Protein AF-A0A016UI91-F1 (afdb_monomer_lite)

pLDDT: mean 82.42, std 23.63, range [28.8, 98.75]

Secondary structure (DSSP, 8-state):
---------------PPPP-----THHHHHHHHHTTS--------TTS--------S-------SEEEEHHHHHHHTTPPTTTTTTTT--SEEEE--TT--HHHHHHHHHHHHHHHTT--GGGEEEEEEE-S--S-SSS-HHHHHGGGGTT----B--EE-BTBTHHHHHHHHHHHHHHHHHHHH--EEEEEE--EE---SSTTGGG-EE--

Organism: NCBI:txid53326

Structure (mmCIF, N/CA/C/O backbone):
data_AF-A0A016UI91-F1
#
_entry.id   AF-A0A016UI91-F1
#
loop_
_atom_site.group_PDB
_atom_site.id
_atom_site.type_symbol
_atom_site.label_atom_id
_atom_site.label_alt_id
_atom_site.label_comp_id
_atom_site.label_asym_id
_atom_site.label_entity_id
_atom_site.label_seq_id
_atom_site.pdbx_PDB_ins_code
_atom_site.Cartn_x
_atom_site.Cartn_y
_atom_site.Cartn_z
_atom_site.occupancy
_atom_site.B_iso_or_equiv
_atom_site.auth_seq_id
_atom_site.auth_comp_id
_atom_site.auth_asym_id
_atom_site.auth_atom_id
_atom_site.pdbx_PDB_model_num
ATOM 1 N N . MET A 1 1 ? 45.630 42.484 56.020 1.00 32.94 1 MET A N 1
ATOM 2 C CA . MET A 1 1 ? 45.509 41.014 56.098 1.00 32.94 1 MET A CA 1
ATOM 3 C C . MET A 1 1 ? 44.163 40.625 55.506 1.00 32.94 1 MET A C 1
ATOM 5 O O . MET A 1 1 ? 43.162 41.130 55.984 1.00 32.94 1 MET A O 1
ATOM 9 N N . ASN A 1 2 ? 44.207 39.828 54.432 1.00 33.41 2 ASN A N 1
ATOM 10 C CA . ASN A 1 2 ? 43.160 39.026 53.777 1.00 33.41 2 ASN A CA 1
ATOM 11 C C . ASN A 1 2 ? 41.728 39.589 53.655 1.00 33.41 2 ASN A C 1
ATOM 13 O O . ASN A 1 2 ? 40.992 39.621 54.631 1.00 33.41 2 ASN A O 1
ATOM 17 N N . ASN A 1 3 ? 41.251 39.815 52.424 1.00 30.09 3 ASN A N 1
ATOM 18 C CA . ASN A 1 3 ? 40.504 38.768 51.713 1.00 30.09 3 ASN A CA 1
ATOM 19 C C . ASN A 1 3 ? 40.151 39.143 50.263 1.00 30.09 3 ASN A C 1
ATOM 21 O O . ASN A 1 3 ? 40.076 40.307 49.886 1.00 30.09 3 ASN A O 1
ATOM 25 N N . ALA A 1 4 ? 39.977 38.082 49.482 1.00 36.78 4 ALA A N 1
ATOM 26 C CA . ALA A 1 4 ? 39.732 37.985 48.051 1.00 36.78 4 ALA A CA 1
ATOM 27 C C . ALA A 1 4 ? 38.623 38.879 47.474 1.00 36.78 4 ALA A C 1
ATOM 29 O O . ALA A 1 4 ? 37.542 38.979 48.050 1.00 36.78 4 ALA A O 1
ATOM 30 N N . THR A 1 5 ? 38.809 39.349 46.234 1.00 37.53 5 THR A N 1
ATOM 31 C CA . THR A 1 5 ? 37.768 39.218 45.196 1.00 37.53 5 THR A CA 1
ATOM 32 C C . THR A 1 5 ? 38.343 39.369 43.786 1.00 37.53 5 THR A C 1
ATOM 34 O O . THR A 1 5 ? 38.918 40.385 43.414 1.00 37.53 5 THR A O 1
ATOM 37 N N . THR A 1 6 ? 38.149 38.327 42.991 1.00 40.41 6 THR A N 1
ATOM 38 C CA . THR A 1 6 ? 38.430 38.214 41.561 1.00 40.41 6 THR A CA 1
ATOM 39 C C . THR A 1 6 ? 37.391 39.010 40.763 1.00 40.41 6 THR A C 1
ATOM 41 O O . THR A 1 6 ? 36.213 38.666 40.836 1.00 40.41 6 THR A O 1
ATOM 44 N N . ARG A 1 7 ? 37.782 40.012 39.957 1.00 32.31 7 ARG A N 1
ATOM 45 C CA . ARG A 1 7 ? 36.977 40.499 38.813 1.00 32.31 7 ARG A CA 1
ATOM 46 C C . ARG A 1 7 ? 37.839 41.028 37.659 1.00 32.31 7 ARG A C 1
ATOM 48 O O . ARG A 1 7 ? 38.643 41.931 37.824 1.00 32.31 7 ARG A O 1
ATOM 55 N N . ARG A 1 8 ? 37.578 40.406 36.506 1.00 32.28 8 ARG A N 1
ATOM 56 C CA . ARG A 1 8 ? 37.759 40.791 35.095 1.00 32.28 8 ARG A CA 1
ATOM 57 C C . ARG A 1 8 ? 38.044 42.270 34.781 1.00 32.28 8 ARG A C 1
ATOM 59 O O . ARG A 1 8 ? 37.204 43.103 35.097 1.00 32.28 8 ARG A O 1
ATOM 66 N N . SER A 1 9 ? 39.079 42.491 33.969 1.00 30.25 9 SER A N 1
ATOM 67 C CA . SER A 1 9 ? 39.187 43.342 32.758 1.00 30.25 9 SER A CA 1
ATOM 68 C C . SER A 1 9 ? 40.671 43.213 32.320 1.00 30.25 9 SER A C 1
ATOM 70 O O . SER A 1 9 ? 41.522 43.024 33.178 1.00 30.25 9 SER A O 1
ATOM 72 N N . ASP A 1 10 ? 41.135 43.084 31.079 1.00 31.00 10 ASP A N 1
ATOM 73 C CA . ASP A 1 10 ? 40.758 43.657 29.797 1.00 31.00 10 ASP A CA 1
ATOM 74 C C . ASP A 1 10 ? 41.351 42.767 28.685 1.00 31.00 10 ASP A C 1
ATOM 76 O O . ASP A 1 10 ? 42.559 42.529 28.659 1.00 31.00 10 ASP A O 1
ATOM 80 N N . PHE A 1 11 ? 40.529 42.271 27.755 1.00 28.80 11 PHE A N 1
ATOM 81 C CA . PHE A 1 11 ? 41.025 41.743 26.480 1.00 28.80 11 PHE A CA 1
ATOM 82 C C . PHE A 1 11 ? 40.640 42.743 25.394 1.00 28.80 11 PHE A C 1
ATOM 84 O O . PHE A 1 11 ? 39.464 43.031 25.167 1.00 28.80 11 PHE A O 1
ATOM 91 N N . VAL A 1 12 ? 41.675 43.319 24.795 1.00 38.44 12 VAL A N 1
ATOM 92 C CA . VAL A 1 12 ? 41.650 44.359 23.769 1.00 38.44 12 VAL A CA 1
ATOM 93 C C . VAL A 1 12 ? 40.801 43.925 22.569 1.00 38.44 12 VAL A C 1
ATOM 95 O O . VAL A 1 12 ? 40.957 42.828 22.037 1.00 38.44 12 VAL A O 1
ATOM 98 N N . SER A 1 13 ? 39.906 44.811 22.133 1.00 34.47 13 SER A N 1
ATOM 99 C CA . SER A 1 13 ? 39.056 44.644 20.955 1.00 34.47 13 SER A CA 1
ATOM 100 C C . SER A 1 13 ? 39.851 44.828 19.652 1.00 34.47 13 SER A C 1
ATOM 102 O O . SER A 1 13 ? 40.185 45.961 19.300 1.00 34.47 13 SER A O 1
ATOM 104 N N . ASP A 1 14 ? 40.098 43.749 18.905 1.00 35.91 14 ASP A N 1
ATOM 105 C CA . ASP A 1 14 ? 40.494 43.815 17.488 1.00 35.91 14 ASP A CA 1
ATOM 106 C C . ASP A 1 14 ? 39.221 43.968 16.631 1.00 35.91 14 ASP A C 1
ATOM 108 O O . ASP A 1 14 ? 38.426 43.035 16.487 1.00 35.91 14 ASP A O 1
ATOM 112 N N . ARG A 1 15 ? 38.975 45.179 16.110 1.00 37.34 15 ARG A N 1
ATOM 113 C CA . ARG A 1 15 ? 37.899 45.441 15.144 1.00 37.34 15 ARG A CA 1
ATOM 114 C C . ARG A 1 15 ? 38.391 45.069 13.748 1.00 37.34 15 ARG A C 1
ATOM 116 O O . ARG A 1 15 ? 39.021 45.887 13.082 1.00 37.34 15 ARG A O 1
ATOM 123 N N . ARG A 1 16 ? 38.007 43.889 13.259 1.00 37.53 16 ARG A N 1
ATOM 124 C CA . ARG A 1 16 ? 38.018 43.585 11.820 1.00 37.53 16 ARG A CA 1
ATOM 125 C C . ARG A 1 16 ? 36.604 43.657 11.259 1.00 37.53 16 ARG A C 1
ATOM 127 O O . ARG A 1 16 ? 35.651 43.158 11.849 1.00 37.53 16 ARG A O 1
ATOM 134 N N . SER A 1 17 ? 36.491 44.353 10.137 1.00 41.19 17 SER A N 1
ATOM 135 C CA . SER A 1 17 ? 35.269 44.643 9.392 1.00 41.19 17 SER A CA 1
ATOM 136 C C . SER A 1 17 ? 34.572 43.376 8.862 1.00 41.19 17 SER A C 1
ATOM 138 O O . SER A 1 17 ? 35.243 42.402 8.516 1.00 41.19 17 SER A O 1
ATOM 140 N N . PRO A 1 18 ? 33.230 43.368 8.737 1.00 39.19 18 PRO A N 1
ATOM 141 C CA . PRO A 1 18 ? 32.508 42.214 8.216 1.00 39.19 18 PRO A CA 1
ATOM 142 C C . PRO A 1 18 ? 32.645 42.141 6.689 1.00 39.19 18 PRO A C 1
ATOM 144 O O . PRO A 1 18 ? 32.176 43.016 5.964 1.00 39.19 18 PRO A O 1
ATOM 147 N N . HIS A 1 19 ? 33.281 41.081 6.190 1.00 38.34 19 HIS A N 1
ATOM 148 C CA . HIS A 1 19 ? 33.167 40.674 4.788 1.00 38.34 19 HIS A CA 1
ATOM 149 C C . HIS A 1 19 ? 31.858 39.889 4.602 1.00 38.34 19 HIS A C 1
ATOM 151 O O . HIS A 1 19 ? 31.604 38.957 5.370 1.00 38.34 19 HIS A O 1
ATOM 157 N N . PRO A 1 20 ? 31.015 40.208 3.604 1.00 35.97 20 PRO A N 1
ATOM 158 C CA . PRO A 1 20 ? 29.803 39.442 3.357 1.00 35.97 20 PRO A CA 1
ATOM 159 C C . PRO A 1 20 ? 30.157 38.072 2.764 1.00 35.97 20 PRO A C 1
ATOM 161 O O . PRO A 1 20 ? 30.579 37.956 1.612 1.00 35.97 20 PRO A O 1
ATOM 164 N N . MET A 1 21 ? 29.949 37.020 3.555 1.00 34.34 21 MET A N 1
ATOM 165 C CA . MET A 1 21 ? 29.968 35.628 3.111 1.00 34.34 21 MET A CA 1
ATOM 166 C C . MET A 1 21 ? 28.767 35.395 2.182 1.00 34.34 21 MET A C 1
ATOM 168 O O . MET A 1 21 ? 27.637 35.196 2.626 1.00 34.34 21 MET A O 1
ATOM 172 N N . ARG A 1 22 ? 28.990 35.465 0.865 1.00 38.28 22 ARG A N 1
ATOM 173 C CA . ARG A 1 22 ? 27.987 35.081 -0.137 1.00 38.28 22 ARG A CA 1
ATOM 174 C C . ARG A 1 22 ? 27.859 33.557 -0.154 1.00 38.28 22 ARG A C 1
ATOM 176 O O . ARG A 1 22 ? 28.615 32.874 -0.836 1.00 38.28 22 ARG A O 1
ATOM 183 N N . ILE A 1 23 ? 26.887 33.034 0.589 1.00 42.12 23 ILE A N 1
ATOM 184 C CA . ILE A 1 23 ? 26.464 31.631 0.520 1.00 42.12 23 ILE A CA 1
ATOM 185 C C . ILE A 1 23 ? 25.855 31.390 -0.872 1.00 42.12 23 ILE A C 1
ATOM 187 O O . ILE A 1 23 ? 24.806 31.934 -1.221 1.00 42.12 23 ILE A O 1
ATOM 191 N N . GLY A 1 24 ? 26.548 30.603 -1.694 1.00 43.84 24 GLY A N 1
ATOM 192 C CA . GLY A 1 24 ? 26.206 30.293 -3.084 1.00 43.84 24 GLY A CA 1
ATOM 193 C C . GLY A 1 24 ? 25.042 29.314 -3.253 1.00 43.84 24 GLY A C 1
ATOM 194 O O . GLY A 1 24 ? 25.165 28.359 -4.005 1.00 43.84 24 GLY A O 1
ATOM 195 N N . PHE A 1 25 ? 23.904 29.542 -2.593 1.00 42.28 25 PHE A N 1
ATOM 196 C CA . PHE A 1 25 ? 22.748 28.632 -2.664 1.00 42.28 25 PHE A CA 1
ATOM 197 C C . PHE A 1 25 ? 21.854 28.848 -3.902 1.00 42.28 25 PHE A C 1
ATOM 199 O O . PHE A 1 25 ? 20.997 28.029 -4.213 1.00 42.28 25 PHE A O 1
ATOM 206 N N . ARG A 1 26 ? 22.046 29.948 -4.647 1.00 40.12 26 ARG A N 1
ATOM 207 C CA . ARG A 1 26 ? 21.185 30.312 -5.792 1.00 40.12 26 ARG A CA 1
ATOM 208 C C . ARG A 1 26 ? 21.623 29.760 -7.153 1.00 40.12 26 ARG A C 1
ATOM 210 O O . ARG A 1 26 ? 20.872 29.916 -8.107 1.00 40.12 26 ARG A O 1
ATOM 217 N N . ARG A 1 27 ? 22.798 29.129 -7.277 1.00 37.81 27 ARG A N 1
ATOM 218 C CA . ARG A 1 27 ? 23.291 28.622 -8.577 1.00 37.81 27 ARG A CA 1
ATOM 219 C C . ARG A 1 27 ? 22.892 27.175 -8.876 1.00 37.81 27 ARG A C 1
ATOM 221 O O . ARG A 1 27 ? 22.714 26.842 -10.038 1.00 37.81 27 ARG A O 1
ATOM 228 N N . THR A 1 28 ? 22.675 26.344 -7.859 1.00 44.00 28 THR A N 1
ATOM 229 C CA . THR A 1 28 ? 22.356 24.920 -8.064 1.00 44.00 28 THR A CA 1
ATOM 230 C C . THR A 1 28 ? 20.911 24.699 -8.527 1.00 44.00 28 THR A C 1
ATOM 232 O O . THR A 1 28 ? 20.670 23.859 -9.384 1.00 44.00 28 THR A O 1
ATOM 235 N N . ILE A 1 29 ? 19.955 25.500 -8.037 1.00 47.09 29 ILE A N 1
ATOM 236 C CA . ILE A 1 29 ? 18.531 25.367 -8.407 1.00 47.09 29 ILE A CA 1
ATOM 237 C C . ILE A 1 29 ? 18.264 25.871 -9.835 1.00 47.09 29 ILE A C 1
ATOM 239 O O . ILE A 1 29 ? 17.451 25.293 -10.548 1.00 47.09 29 ILE A O 1
ATOM 243 N N . ILE A 1 30 ? 18.976 26.909 -10.288 1.00 44.38 30 ILE A N 1
ATOM 244 C CA . ILE A 1 30 ? 18.802 27.449 -11.648 1.00 44.38 30 ILE A CA 1
ATOM 245 C C . ILE A 1 30 ? 19.282 26.440 -12.704 1.00 44.38 30 ILE A C 1
ATOM 247 O O . ILE A 1 30 ? 18.597 26.246 -13.703 1.00 44.38 30 ILE A O 1
ATOM 251 N N . ASN A 1 31 ? 20.373 25.714 -12.441 1.00 38.41 31 ASN A N 1
ATOM 252 C CA . ASN A 1 31 ? 20.855 24.676 -13.359 1.00 38.41 31 ASN A CA 1
ATOM 253 C C . ASN A 1 31 ? 19.907 23.464 -13.448 1.00 38.41 31 ASN A C 1
ATOM 255 O O . ASN A 1 31 ? 19.828 22.839 -14.499 1.00 38.41 31 ASN A O 1
ATOM 259 N N . ALA A 1 32 ? 19.155 23.149 -12.387 1.00 44.69 32 ALA A N 1
ATOM 260 C CA . ALA A 1 32 ? 18.144 22.087 -12.429 1.00 44.69 32 ALA A CA 1
ATOM 261 C C . ALA A 1 32 ? 16.909 22.482 -13.264 1.00 44.69 32 ALA A C 1
ATOM 263 O O . ALA A 1 32 ? 16.290 21.629 -13.892 1.00 44.69 32 ALA A O 1
ATOM 264 N N . ILE A 1 33 ? 16.573 23.777 -13.310 1.00 43.81 33 ILE A N 1
ATOM 265 C CA . ILE A 1 33 ? 15.443 24.297 -14.095 1.00 43.81 33 ILE A CA 1
ATOM 266 C C . ILE A 1 33 ? 15.820 24.461 -15.579 1.00 43.81 33 ILE A C 1
ATOM 268 O O . ILE A 1 33 ? 14.974 24.255 -16.448 1.00 43.81 33 ILE A O 1
ATOM 272 N N . GLU A 1 34 ? 17.079 24.771 -15.906 1.00 36.66 34 GLU A N 1
ATOM 273 C CA . GLU A 1 34 ? 17.515 24.876 -17.309 1.00 36.66 34 GLU A CA 1
ATOM 274 C C . GLU A 1 34 ? 17.636 23.522 -18.028 1.00 36.66 34 GLU A C 1
ATOM 276 O O . GLU A 1 34 ? 17.386 23.471 -19.232 1.00 36.66 34 GLU A O 1
ATOM 281 N N . SER A 1 35 ? 17.883 22.414 -17.320 1.00 39.12 35 SER A N 1
ATOM 282 C CA . SER A 1 35 ? 17.848 21.062 -17.914 1.00 39.12 35 SER A CA 1
ATOM 283 C C . SER A 1 35 ? 16.439 20.569 -18.282 1.00 39.12 35 SER A C 1
ATOM 285 O O . SER A 1 35 ? 16.308 19.551 -18.953 1.00 39.12 35 SER A O 1
ATOM 287 N N . ILE A 1 36 ? 15.379 21.295 -17.899 1.00 44.41 36 ILE A N 1
ATOM 288 C CA . ILE A 1 36 ? 13.982 21.002 -18.283 1.00 44.41 36 ILE A CA 1
ATOM 289 C C . ILE A 1 36 ? 13.619 21.662 -19.632 1.00 44.41 36 ILE A C 1
ATOM 291 O O . ILE A 1 36 ? 12.532 21.457 -20.178 1.00 44.41 36 ILE A O 1
ATOM 295 N N . ARG A 1 37 ? 14.539 22.415 -20.257 1.00 41.88 37 ARG A N 1
ATOM 296 C CA . ARG A 1 37 ? 14.370 22.849 -21.651 1.00 41.88 37 ARG A CA 1
ATOM 297 C C . ARG A 1 37 ? 14.593 21.677 -22.604 1.00 41.88 37 ARG A C 1
ATOM 299 O O . ARG A 1 37 ? 15.699 21.444 -23.070 1.00 41.88 37 ARG A O 1
ATOM 306 N N . LEU A 1 38 ? 13.487 20.991 -22.896 1.00 45.44 38 LEU A N 1
ATOM 307 C CA . LEU A 1 38 ? 13.114 20.409 -24.189 1.00 45.44 38 LEU A CA 1
ATOM 308 C C . LEU A 1 38 ? 14.282 20.229 -25.165 1.00 45.44 38 LEU A C 1
ATOM 310 O O . LEU A 1 38 ? 14.695 21.188 -25.827 1.00 45.44 38 LEU A O 1
ATOM 314 N N . CYS A 1 39 ? 14.719 18.976 -25.303 1.00 43.84 39 CYS A N 1
ATOM 315 C CA . CYS A 1 39 ? 15.491 18.483 -26.436 1.00 43.84 39 CYS A CA 1
ATOM 316 C C . CYS A 1 39 ? 14.844 18.959 -27.750 1.00 43.84 39 CYS A C 1
ATOM 318 O O . CYS A 1 39 ? 13.919 18.342 -28.272 1.00 43.84 39 CYS A O 1
ATOM 320 N N . HIS A 1 40 ? 15.317 20.083 -28.282 1.00 47.97 40 HIS A N 1
ATOM 321 C CA . HIS A 1 40 ? 15.035 20.500 -29.646 1.00 47.97 40 HIS A CA 1
ATOM 322 C C . HIS A 1 40 ? 15.955 19.692 -30.554 1.00 47.97 40 HIS A C 1
ATOM 324 O O . HIS A 1 40 ? 17.143 19.995 -30.642 1.00 47.97 40 HIS A O 1
ATOM 330 N N . GLY A 1 41 ? 15.414 18.667 -31.219 1.00 46.91 41 GLY A N 1
ATOM 331 C CA . GLY A 1 41 ? 16.133 18.014 -32.316 1.00 46.91 41 GLY A CA 1
ATOM 332 C C . GLY A 1 41 ? 15.939 16.516 -32.521 1.00 46.91 41 GLY A C 1
ATOM 333 O O . GLY A 1 41 ? 16.824 15.909 -33.111 1.00 46.91 41 GLY A O 1
ATOM 334 N N . ILE A 1 42 ? 14.828 15.904 -32.099 1.00 49.00 42 ILE A N 1
ATOM 335 C CA . ILE A 1 42 ? 14.481 14.550 -32.560 1.00 49.00 42 ILE A CA 1
ATOM 336 C C . ILE A 1 42 ? 13.131 14.613 -33.274 1.00 49.00 42 ILE A C 1
ATOM 338 O O . ILE A 1 42 ? 12.073 14.624 -32.651 1.00 49.00 42 ILE A O 1
ATOM 342 N N . THR A 1 43 ? 13.160 14.670 -34.605 1.00 43.53 43 THR A N 1
ATOM 343 C CA . THR A 1 43 ? 12.001 14.315 -35.430 1.00 43.53 43 THR A CA 1
ATOM 344 C C . THR A 1 43 ? 11.774 12.811 -35.302 1.00 43.53 43 THR A C 1
ATOM 346 O O . THR A 1 43 ? 12.335 12.031 -36.069 1.00 43.53 43 THR A O 1
ATOM 349 N N . MET A 1 44 ? 10.987 12.394 -34.309 1.00 47.94 44 MET A N 1
ATOM 350 C CA . MET A 1 44 ? 10.440 11.038 -34.272 1.00 47.94 44 MET A CA 1
ATOM 351 C C . MET A 1 44 ? 9.298 10.951 -35.287 1.00 47.94 44 MET A C 1
ATOM 353 O O . MET A 1 44 ? 8.393 11.787 -35.290 1.00 47.94 44 MET A O 1
ATOM 357 N N . SER A 1 45 ? 9.339 9.956 -36.170 1.00 44.59 45 SER A N 1
ATOM 358 C CA . SER A 1 45 ? 8.216 9.648 -37.057 1.00 44.59 45 SER A CA 1
ATOM 359 C C . SER A 1 45 ? 6.992 9.221 -36.223 1.00 44.59 45 SER A C 1
ATOM 361 O O . SER A 1 45 ? 7.175 8.471 -35.263 1.00 44.59 45 SER A O 1
ATOM 363 N N . PRO A 1 46 ? 5.748 9.619 -36.550 1.00 54.00 46 PRO A N 1
ATOM 364 C CA . PRO A 1 46 ? 4.634 9.581 -35.594 1.00 54.00 46 PRO A CA 1
ATOM 365 C C . PRO A 1 46 ? 4.003 8.203 -35.319 1.00 54.00 46 PRO A C 1
ATOM 367 O O . PRO A 1 46 ? 2.953 8.163 -34.682 1.00 54.00 46 PRO A O 1
ATOM 370 N N . SER A 1 47 ? 4.558 7.091 -35.815 1.00 54.00 47 SER A N 1
ATOM 371 C CA . SER A 1 47 ? 3.809 5.827 -35.926 1.00 54.00 47 SER A CA 1
ATOM 372 C C . SER A 1 47 ? 4.421 4.585 -35.274 1.00 54.00 47 SER A C 1
ATOM 374 O O . SER A 1 47 ? 3.881 3.506 -35.486 1.00 54.00 47 SER A O 1
ATOM 376 N N . GLU A 1 48 ? 5.468 4.685 -34.451 1.00 56.34 48 GLU A N 1
ATOM 377 C CA . GLU A 1 48 ? 5.917 3.540 -33.644 1.00 56.34 48 GLU A CA 1
ATOM 378 C C . GLU A 1 48 ? 5.952 3.875 -32.143 1.00 56.34 48 GLU A C 1
ATOM 380 O O . GLU A 1 48 ? 6.598 4.821 -31.705 1.00 56.34 48 GLU A O 1
ATOM 385 N N . SER A 1 49 ? 5.198 3.062 -31.389 1.00 61.47 49 SER A N 1
ATOM 386 C CA . SER A 1 49 ? 5.251 2.813 -29.940 1.00 61.47 49 SER A CA 1
ATOM 387 C C . SER A 1 49 ? 4.745 3.868 -28.943 1.00 61.47 49 SER A C 1
ATOM 389 O O . SER A 1 49 ? 5.352 4.052 -27.887 1.00 61.47 49 SER A O 1
ATOM 391 N N . ARG A 1 50 ? 3.584 4.496 -29.165 1.00 71.69 50 ARG A N 1
ATOM 392 C CA . ARG A 1 50 ? 2.826 5.001 -28.001 1.00 71.69 50 ARG A CA 1
ATOM 393 C C . ARG A 1 50 ? 2.185 3.814 -27.297 1.00 71.69 50 ARG A C 1
ATOM 395 O O . ARG A 1 50 ? 1.321 3.177 -27.899 1.00 71.69 50 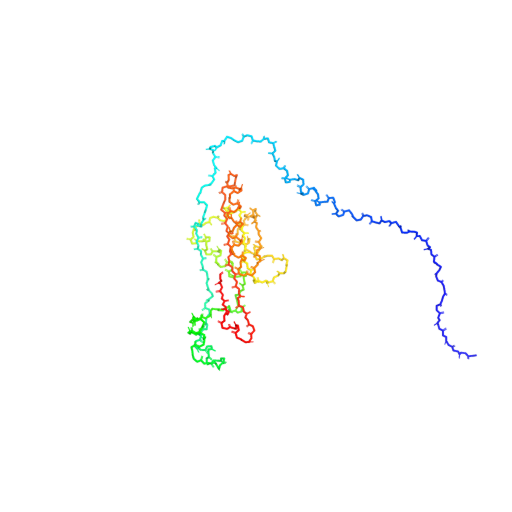ARG A O 1
ATOM 402 N N . ILE A 1 51 ? 2.593 3.533 -26.059 1.00 85.81 51 ILE A N 1
ATOM 403 C CA . ILE A 1 51 ? 1.894 2.556 -25.218 1.00 85.81 51 ILE A CA 1
ATOM 404 C C . ILE A 1 51 ? 0.401 2.910 -25.173 1.00 85.81 51 ILE A C 1
ATOM 406 O O . ILE A 1 51 ? 0.037 4.080 -25.038 1.00 85.81 51 ILE A O 1
ATOM 410 N N . GLN A 1 52 ? -0.443 1.907 -25.392 1.00 87.25 52 GLN A N 1
ATOM 411 C CA . GLN A 1 52 ? -1.898 2.013 -25.312 1.00 87.25 52 GLN A CA 1
ATOM 412 C C . GLN A 1 52 ? -2.381 1.221 -24.101 1.00 87.25 52 GLN A C 1
ATOM 414 O O . GLN A 1 52 ? -1.660 0.357 -23.605 1.00 87.25 52 GLN A O 1
ATOM 419 N N . ASP A 1 53 ? -3.595 1.528 -23.650 1.00 89.94 53 ASP A N 1
ATOM 420 C CA . ASP A 1 53 ? -4.310 0.743 -22.641 1.00 89.94 53 ASP A CA 1
ATOM 421 C C . ASP A 1 53 ? -3.530 0.556 -21.324 1.00 89.94 53 ASP A C 1
ATOM 423 O O . ASP A 1 53 ? -3.582 -0.500 -20.694 1.00 89.94 53 ASP A O 1
ATOM 427 N N . VAL A 1 54 ? -2.808 1.600 -20.886 1.00 94.88 54 VAL A N 1
ATOM 428 C CA . VAL A 1 54 ? -2.151 1.613 -19.569 1.00 94.88 54 VAL A CA 1
ATOM 429 C C . VAL A 1 54 ? -3.218 1.503 -18.483 1.00 94.88 54 VAL A C 1
ATOM 431 O O . VAL A 1 54 ? -4.112 2.345 -18.384 1.00 94.88 54 VAL A O 1
ATOM 434 N N . GLY A 1 55 ? -3.102 0.475 -17.649 1.00 94.88 55 GLY A N 1
ATOM 435 C CA . GLY A 1 55 ? -4.063 0.172 -16.601 1.00 94.88 55 GLY A CA 1
ATOM 436 C C . GLY A 1 55 ? -3.511 -0.823 -15.590 1.00 94.88 55 GLY A C 1
ATOM 437 O O . GLY A 1 55 ? -2.309 -1.074 -15.525 1.00 94.88 55 GLY A O 1
ATOM 438 N N . ILE A 1 56 ? -4.407 -1.376 -14.777 1.00 97.31 56 ILE A N 1
ATOM 439 C CA . ILE A 1 56 ? -4.046 -2.315 -13.717 1.00 97.31 56 ILE A CA 1
ATOM 440 C C . ILE A 1 56 ? -4.107 -3.742 -14.266 1.00 97.31 56 ILE A C 1
ATOM 442 O O . ILE A 1 56 ? -5.188 -4.246 -14.560 1.00 97.31 56 ILE A O 1
ATOM 446 N N . SER A 1 57 ? -2.948 -4.390 -14.376 1.00 96.06 57 SER A N 1
ATOM 447 C CA . SER A 1 57 ? -2.838 -5.769 -14.878 1.00 96.06 57 SER A CA 1
ATOM 448 C C . SER A 1 57 ? -2.987 -6.836 -13.788 1.00 96.06 57 SER A C 1
ATOM 450 O O . SER A 1 57 ? -3.318 -7.977 -14.095 1.00 96.06 57 SER A O 1
ATOM 452 N N . ALA A 1 58 ? -2.733 -6.482 -12.525 1.00 97.56 58 ALA A N 1
ATOM 453 C CA . ALA A 1 58 ? -2.788 -7.381 -11.375 1.00 97.56 58 ALA A CA 1
ATOM 454 C C . ALA A 1 58 ? -3.134 -6.596 -10.101 1.00 97.56 58 ALA A C 1
ATOM 456 O O . ALA A 1 58 ? -2.695 -5.456 -9.940 1.00 97.56 58 ALA A O 1
ATOM 457 N N . ILE A 1 59 ? -3.915 -7.205 -9.204 1.00 98.12 59 ILE A N 1
ATOM 458 C CA . ILE A 1 59 ? -4.265 -6.645 -7.891 1.00 98.12 59 ILE A CA 1
ATOM 459 C C . ILE A 1 59 ? -4.113 -7.743 -6.845 1.00 98.12 59 ILE A C 1
ATOM 461 O O . ILE A 1 59 ? -4.646 -8.839 -7.009 1.00 98.12 59 ILE A O 1
ATOM 465 N N . GLU A 1 60 ? -3.424 -7.428 -5.756 1.00 98.06 60 GLU A N 1
ATOM 466 C CA . GLU A 1 60 ? -3.301 -8.292 -4.587 1.00 98.06 60 GLU A CA 1
ATOM 467 C C . GLU A 1 60 ? -3.712 -7.510 -3.344 1.00 98.06 60 GLU A C 1
ATOM 469 O O . GLU A 1 60 ? -3.452 -6.308 -3.249 1.00 98.06 60 GLU A O 1
ATOM 474 N N . ILE A 1 61 ? -4.381 -8.181 -2.407 1.00 96.56 61 ILE A N 1
ATOM 475 C CA . ILE A 1 61 ? -4.916 -7.545 -1.204 1.00 96.56 61 ILE A CA 1
ATOM 476 C C . ILE A 1 61 ? -4.567 -8.409 -0.002 1.00 96.56 61 ILE A C 1
ATOM 478 O O . ILE A 1 61 ? -4.826 -9.608 0.030 1.00 96.56 61 ILE A O 1
ATOM 482 N N . TYR A 1 62 ? -4.022 -7.770 1.024 1.00 94.94 62 TYR A N 1
ATOM 483 C CA . TYR A 1 62 ? -3.824 -8.375 2.332 1.00 94.94 62 TYR A CA 1
ATOM 484 C C . TYR A 1 62 ? -4.766 -7.713 3.337 1.00 94.94 62 TYR A C 1
ATOM 486 O O . TYR A 1 62 ? -5.109 -6.550 3.176 1.00 94.94 62 TYR A O 1
ATOM 494 N N . PHE A 1 63 ? -5.162 -8.424 4.388 1.00 89.81 63 PHE A N 1
ATOM 495 C CA . PHE A 1 63 ? -5.757 -7.862 5.602 1.00 89.81 63 PHE A CA 1
ATOM 496 C C . PHE A 1 63 ? -5.193 -8.640 6.797 1.00 89.81 63 PHE A C 1
ATOM 498 O O . PHE A 1 63 ? -4.916 -9.837 6.656 1.00 89.81 63 PHE A O 1
ATOM 505 N N . PRO A 1 64 ? -5.010 -8.004 7.965 1.00 86.75 64 PRO A N 1
ATOM 506 C CA . PRO A 1 64 ? -4.528 -8.696 9.148 1.00 86.75 64 PRO A CA 1
ATOM 507 C C . PRO A 1 64 ? -5.561 -9.725 9.606 1.00 86.75 64 PRO A C 1
ATOM 509 O O . PRO A 1 64 ? -6.762 -9.595 9.369 1.00 86.75 64 PRO A O 1
ATOM 512 N N . ARG A 1 65 ? -5.083 -10.761 10.294 1.00 89.00 65 ARG A N 1
ATOM 513 C CA . ARG A 1 65 ? -5.938 -11.872 10.741 1.00 89.00 65 ARG A CA 1
ATOM 514 C C . ARG A 1 65 ? -6.756 -11.543 11.983 1.00 89.00 65 ARG A C 1
ATOM 516 O O . ARG A 1 65 ? -7.758 -12.207 12.239 1.00 89.00 65 ARG A O 1
ATOM 523 N N . ASN A 1 66 ? -6.310 -10.568 12.770 1.00 92.56 66 ASN A N 1
ATOM 524 C CA . ASN A 1 66 ? -6.985 -10.184 13.998 1.00 92.56 66 ASN A CA 1
ATOM 525 C C . ASN A 1 66 ? -8.072 -9.156 13.691 1.00 92.56 66 ASN A C 1
ATOM 527 O O . ASN A 1 66 ? -7.826 -8.155 13.017 1.00 92.56 66 ASN A O 1
ATOM 531 N N . ALA A 1 67 ? -9.262 -9.391 14.232 1.00 94.75 67 ALA A N 1
ATOM 532 C CA . ALA A 1 67 ? -10.389 -8.482 14.130 1.00 94.75 67 ALA A CA 1
ATOM 533 C C . ALA A 1 67 ? -11.168 -8.453 15.446 1.00 94.75 67 ALA A C 1
ATOM 535 O O . ALA A 1 67 ? -11.186 -9.431 16.195 1.00 94.75 67 ALA A O 1
ATOM 536 N N . VAL A 1 68 ? -11.811 -7.320 15.719 1.00 95.50 68 VAL A N 1
ATOM 537 C CA . VAL A 1 68 ? -12.777 -7.165 16.810 1.00 95.50 68 VAL A CA 1
ATOM 538 C C . VAL A 1 68 ? -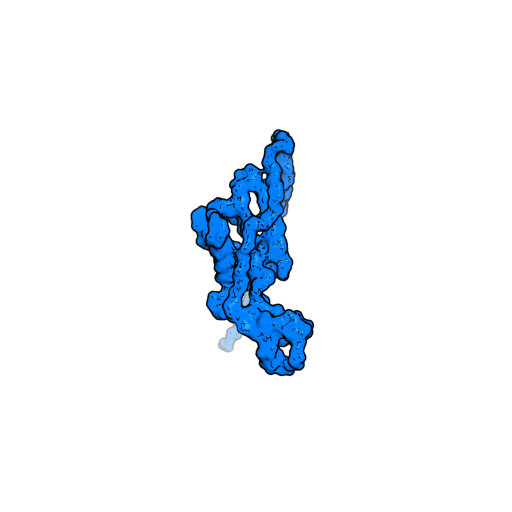14.168 -6.945 16.221 1.00 95.50 68 VAL A C 1
ATOM 540 O O . VAL A 1 68 ? -14.315 -6.178 15.265 1.00 95.50 68 VAL A O 1
ATOM 543 N N . ASN A 1 69 ? -15.185 -7.614 16.770 1.00 97.38 69 ASN A N 1
ATOM 544 C CA . ASN A 1 69 ? -16.571 -7.355 16.386 1.00 97.38 69 ASN A CA 1
ATOM 545 C C . ASN A 1 69 ? -17.008 -5.997 16.930 1.00 97.38 69 ASN A C 1
ATOM 547 O O . ASN A 1 69 ? -16.753 -5.665 18.090 1.00 97.38 69 ASN A O 1
ATOM 551 N N . GLN A 1 70 ? -17.710 -5.227 16.110 1.00 97.44 70 GLN A N 1
ATOM 552 C CA . GLN A 1 70 ? -18.183 -3.904 16.502 1.00 97.44 70 GLN A CA 1
ATOM 553 C C . GLN A 1 70 ? -19.265 -3.986 17.582 1.00 97.44 70 GLN A C 1
ATOM 555 O O . GLN A 1 70 ? -19.279 -3.138 18.463 1.00 97.44 70 GLN A O 1
ATOM 560 N N . GLU A 1 71 ? -20.096 -5.033 17.603 1.00 97.56 71 GLU A N 1
ATOM 561 C CA . GLU A 1 71 ? -21.058 -5.269 18.697 1.00 97.56 71 GLU A CA 1
ATOM 562 C C . GLU A 1 71 ? -20.362 -5.474 20.051 1.00 97.56 71 GLU A C 1
ATOM 564 O O . GLU A 1 71 ? -20.776 -4.906 21.063 1.00 97.56 71 GLU A O 1
ATOM 569 N N . ASP A 1 72 ? -19.272 -6.245 20.072 1.00 97.50 72 ASP A N 1
ATOM 570 C CA . ASP A 1 72 ? -18.475 -6.459 21.283 1.00 97.50 72 ASP A CA 1
ATOM 571 C C . ASP A 1 72 ? -17.792 -5.148 21.713 1.00 97.50 72 ASP A C 1
ATOM 573 O O . ASP A 1 72 ? -17.730 -4.824 22.903 1.00 97.50 72 ASP A O 1
ATOM 577 N N . LEU A 1 73 ? -17.329 -4.349 20.743 1.00 96.38 73 LEU A N 1
ATOM 578 C CA . LEU A 1 73 ? -16.737 -3.038 21.003 1.00 96.38 73 LEU A CA 1
ATOM 579 C C . LEU A 1 73 ? -17.770 -2.020 21.515 1.00 96.38 73 LEU A C 1
ATOM 581 O O . LEU A 1 73 ? -17.444 -1.219 22.388 1.00 96.38 73 LEU A O 1
ATOM 585 N N . GLU A 1 74 ? -19.020 -2.068 21.042 1.00 97.19 74 GLU A N 1
ATOM 586 C CA . GLU A 1 74 ? -20.117 -1.235 21.553 1.00 97.19 74 GLU A CA 1
ATOM 587 C C . GLU A 1 74 ? -20.373 -1.503 23.040 1.00 97.19 74 GLU A C 1
ATOM 589 O O . GLU A 1 74 ? -20.523 -0.556 23.824 1.00 97.19 74 GLU A O 1
ATOM 594 N N . GLN A 1 75 ? -20.395 -2.785 23.425 1.00 97.06 75 GLN A N 1
ATOM 595 C CA . GLN A 1 75 ? -20.564 -3.218 24.814 1.00 97.06 75 GLN A CA 1
ATOM 596 C C . GLN A 1 75 ? -19.388 -2.762 25.683 1.00 97.06 75 GLN A C 1
ATOM 598 O O . GLN A 1 75 ? -19.599 -2.234 26.780 1.00 97.06 75 GLN A O 1
ATOM 603 N N . PHE A 1 76 ? -18.164 -2.933 25.176 1.00 96.56 76 PHE A N 1
ATOM 604 C CA . PHE A 1 76 ? -16.935 -2.523 25.852 1.00 96.56 76 PHE A CA 1
ATOM 605 C C . PHE A 1 76 ? -16.864 -1.005 26.072 1.00 96.56 76 PHE A C 1
ATOM 607 O O . PHE A 1 76 ? -16.534 -0.559 27.169 1.00 96.56 76 PHE A O 1
ATOM 614 N N . ASP A 1 77 ? -17.219 -0.206 25.064 1.00 95.81 77 ASP A N 1
ATOM 615 C CA . ASP A 1 77 ? -17.220 1.260 25.144 1.00 95.81 77 ASP A CA 1
ATOM 616 C C . ASP A 1 77 ? -18.468 1.827 25.859 1.00 95.81 77 ASP A C 1
ATOM 618 O O . ASP A 1 77 ? -18.610 3.047 25.987 1.00 95.81 77 ASP A O 1
ATOM 622 N N . HIS A 1 78 ? -19.379 0.965 26.328 1.00 95.62 78 HIS A N 1
ATOM 623 C CA . HIS A 1 78 ? -20.630 1.326 27.007 1.00 95.62 78 HIS A CA 1
ATOM 624 C C . HIS A 1 78 ? -21.513 2.289 26.202 1.00 95.62 78 HIS A C 1
ATOM 626 O O . HIS A 1 78 ? -22.113 3.222 26.746 1.00 95.62 78 HIS A O 1
ATOM 632 N N . CYS A 1 79 ? -21.592 2.077 24.890 1.00 94.69 79 CYS A N 1
ATOM 633 C CA . CYS A 1 79 ? -22.446 2.875 24.023 1.00 94.69 79 CYS A CA 1
ATOM 634 C C . CYS A 1 79 ? -23.769 2.163 23.701 1.00 94.69 79 CYS A C 1
ATOM 636 O O . CYS A 1 79 ? -23.976 0.999 24.036 1.00 94.69 79 CYS A O 1
ATOM 638 N N . SER A 1 80 ? -24.713 2.895 23.107 1.00 96.31 80 SER A N 1
ATOM 639 C CA . SER A 1 80 ? -25.994 2.321 22.694 1.00 96.31 80 SER A CA 1
ATOM 640 C C . SER A 1 80 ? -25.785 1.259 21.618 1.00 96.31 80 SER A C 1
ATOM 642 O O . SER A 1 80 ? -25.043 1.506 20.666 1.00 96.31 80 SER A O 1
ATOM 644 N N . SER A 1 81 ? -26.508 0.144 21.726 1.00 97.00 81 SER A N 1
ATOM 645 C CA . SER A 1 81 ? -26.533 -0.885 20.682 1.00 97.00 81 SER A CA 1
ATOM 646 C C . SER A 1 81 ? -26.863 -0.274 19.318 1.00 97.00 81 SER A C 1
ATOM 648 O O . SER A 1 81 ? -27.755 0.573 19.207 1.00 97.00 81 SER A O 1
ATOM 650 N N . GLY A 1 82 ? -26.114 -0.679 18.295 1.00 96.19 82 GLY A N 1
ATOM 651 C CA . GLY A 1 82 ? -26.268 -0.192 16.931 1.00 96.19 82 GLY A CA 1
ATOM 652 C C . GLY A 1 82 ? -25.506 1.096 16.630 1.00 96.19 82 GLY A C 1
ATOM 653 O O . GLY A 1 82 ? -25.566 1.576 15.501 1.00 96.19 82 GLY A O 1
ATOM 654 N N . LYS A 1 83 ? -24.790 1.697 17.588 1.00 96.88 83 LYS A N 1
ATOM 655 C CA . LYS A 1 83 ? -24.023 2.925 17.328 1.00 96.88 83 LYS A CA 1
ATOM 656 C C . LYS A 1 83 ? -22.943 2.721 16.260 1.00 96.88 83 LYS A C 1
ATOM 658 O O . LYS A 1 83 ? -22.762 3.600 15.420 1.00 96.88 83 LYS A O 1
ATOM 663 N N . TYR A 1 84 ? -22.226 1.606 16.302 1.00 97.38 84 TYR A N 1
ATOM 664 C CA . TYR A 1 84 ? -21.164 1.254 15.364 1.00 97.38 84 TYR A CA 1
ATOM 665 C C . TYR A 1 84 ? -21.718 0.398 14.222 1.00 97.38 84 TYR A C 1
ATOM 667 O O . TYR A 1 84 ? -21.492 0.725 13.057 1.00 97.38 84 TYR A O 1
ATOM 675 N N . THR A 1 85 ? -22.529 -0.619 14.518 1.00 97.00 85 THR A N 1
ATOM 676 C CA . THR A 1 85 ? -23.042 -1.524 13.473 1.00 97.00 85 THR A CA 1
ATOM 677 C C . THR A 1 85 ? -24.062 -0.872 12.549 1.00 97.00 85 THR A C 1
ATOM 679 O O . THR A 1 85 ? -23.981 -1.040 11.337 1.00 97.00 85 THR A O 1
ATOM 682 N N . VAL A 1 86 ? -24.983 -0.066 13.084 1.00 97.00 86 VAL A N 1
ATOM 683 C CA . VAL A 1 86 ? -25.996 0.647 12.284 1.00 97.00 86 VAL A CA 1
ATOM 684 C C . VAL A 1 86 ? -25.564 2.084 12.005 1.00 97.00 86 VAL A C 1
ATOM 686 O O . VAL A 1 86 ? -25.679 2.557 10.879 1.00 97.00 86 VAL A O 1
ATOM 689 N N . GLY A 1 87 ? -25.054 2.788 13.018 1.00 97.19 87 GLY A N 1
ATOM 690 C CA . GLY A 1 87 ? -24.678 4.195 12.905 1.00 97.19 87 GLY A CA 1
ATOM 691 C C . GLY A 1 87 ? -23.456 4.433 12.016 1.00 97.19 87 GLY A C 1
ATOM 692 O O . GLY A 1 87 ? -23.461 5.391 11.245 1.00 97.19 87 GLY A O 1
ATOM 693 N N . LEU A 1 88 ? -22.436 3.569 12.095 1.00 96.00 88 LEU A N 1
ATOM 694 C CA . LEU A 1 88 ? -21.256 3.622 11.218 1.00 96.00 88 LEU A CA 1
ATOM 695 C C . LEU A 1 88 ? -21.313 2.599 10.075 1.00 96.00 88 LEU A C 1
ATOM 697 O O . LEU A 1 88 ? -20.552 2.732 9.119 1.00 96.00 88 LEU A O 1
ATOM 701 N N . GLY A 1 89 ? -22.191 1.595 10.154 1.00 97.00 89 GLY A N 1
ATOM 702 C CA . GLY A 1 89 ? -22.263 0.524 9.158 1.00 97.00 89 GLY A CA 1
ATOM 703 C C . GLY A 1 89 ? -21.079 -0.446 9.220 1.00 97.00 89 GLY A C 1
ATOM 704 O O . GLY A 1 89 ? -20.727 -1.029 8.199 1.00 97.00 89 GLY A O 1
ATOM 705 N N . GLN A 1 90 ? -20.413 -0.571 10.374 1.00 96.44 90 GLN A N 1
ATOM 706 C CA . GLN A 1 90 ? -19.223 -1.412 10.530 1.00 96.44 90 GLN A CA 1
ATOM 707 C C . GLN A 1 90 ? -19.555 -2.688 11.306 1.00 96.44 90 GLN A C 1
ATOM 709 O O . GLN A 1 90 ? -20.080 -2.616 12.411 1.00 96.44 90 GLN A O 1
ATOM 714 N N . GLU A 1 91 ? -19.190 -3.851 10.767 1.00 96.12 91 GLU A N 1
ATOM 715 C CA . GLU A 1 91 ? -19.398 -5.146 11.438 1.00 96.12 91 GLU A CA 1
ATOM 716 C C . GLU A 1 91 ? -18.170 -5.578 12.247 1.00 96.12 91 GLU A C 1
ATOM 718 O O . GLU A 1 91 ? -18.277 -5.991 13.403 1.00 96.12 91 GLU A O 1
ATOM 723 N N . GLN A 1 92 ? -16.984 -5.442 11.655 1.00 95.44 92 GLN A N 1
ATOM 724 C CA . GLN A 1 92 ? -15.710 -5.817 12.259 1.00 95.44 92 GLN A CA 1
ATOM 725 C C . GLN A 1 92 ? -14.643 -4.764 11.966 1.00 95.44 92 GLN A C 1
ATOM 727 O O . GLN A 1 92 ? -14.704 -4.057 10.959 1.00 95.44 92 GLN A O 1
ATOM 732 N N . MET A 1 93 ? -13.649 -4.671 12.847 1.00 94.94 93 MET A N 1
ATOM 733 C CA . MET A 1 93 ? -12.476 -3.817 12.672 1.00 94.94 93 MET A CA 1
ATOM 734 C C . MET A 1 93 ? -11.204 -4.659 12.776 1.00 94.94 93 MET A C 1
ATOM 736 O O . MET A 1 93 ? -10.894 -5.196 13.841 1.00 94.94 93 MET A O 1
ATOM 740 N N . GLY A 1 94 ? -10.473 -4.770 11.666 1.00 94.06 94 GLY A N 1
ATOM 741 C CA . GLY A 1 94 ? -9.169 -5.430 11.623 1.00 94.06 94 GLY A CA 1
ATOM 742 C C . GLY A 1 94 ? -8.090 -4.602 12.322 1.00 94.06 94 GLY A C 1
ATOM 743 O O . GLY A 1 94 ? -8.093 -3.375 12.233 1.00 94.06 94 GLY A O 1
ATOM 744 N N . PHE A 1 95 ? -7.155 -5.255 13.004 1.00 93.12 95 PHE A N 1
ATOM 745 C CA . PHE A 1 95 ? -6.031 -4.589 13.665 1.00 93.12 95 PHE A CA 1
ATOM 746 C C . PHE A 1 95 ? -4.769 -5.454 13.612 1.00 93.12 95 PHE A C 1
ATOM 748 O O . PHE A 1 95 ? -4.848 -6.676 13.510 1.00 93.12 95 PHE A O 1
ATOM 755 N N . CYS A 1 96 ? -3.598 -4.825 13.690 1.00 91.88 96 CYS A N 1
ATOM 756 C CA . CYS A 1 96 ? -2.328 -5.548 13.734 1.00 91.88 96 CYS A CA 1
ATOM 757 C C . CYS A 1 96 ? -2.007 -6.058 15.137 1.00 91.88 96 CYS A C 1
ATOM 759 O O . CYS A 1 96 ? -2.248 -5.371 16.134 1.00 91.88 96 CYS A O 1
ATOM 761 N N . GLY A 1 97 ? -1.421 -7.256 15.194 1.00 89.88 97 GLY A N 1
ATOM 762 C CA . GLY A 1 97 ? -0.673 -7.695 16.369 1.00 89.88 97 GLY A CA 1
ATOM 763 C C . GLY A 1 97 ? 0.637 -6.916 16.532 1.00 89.88 97 GLY A C 1
ATOM 764 O O . GLY A 1 97 ? 0.994 -6.074 15.712 1.00 89.88 97 GLY A O 1
ATOM 765 N N . ASP A 1 98 ? 1.389 -7.230 17.581 1.00 90.94 98 ASP A N 1
ATOM 766 C CA . ASP A 1 98 ? 2.745 -6.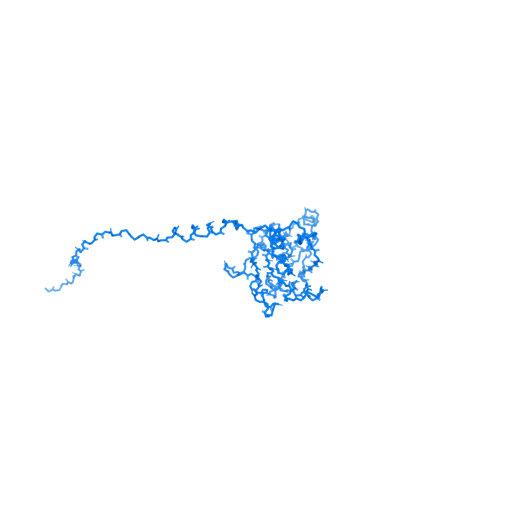709 17.807 1.00 90.94 98 ASP A CA 1
ATOM 767 C C . ASP A 1 98 ? 3.770 -7.189 16.763 1.00 90.94 98 ASP A C 1
ATOM 769 O O . ASP A 1 98 ? 4.863 -6.635 16.648 1.00 90.94 98 ASP A O 1
ATOM 773 N N . ASN A 1 99 ? 3.407 -8.211 15.993 1.00 91.31 99 ASN A N 1
ATOM 774 C CA . ASN A 1 99 ? 4.196 -8.829 14.940 1.00 91.31 99 ASN A CA 1
ATOM 775 C C . ASN A 1 99 ? 3.939 -8.256 13.534 1.00 91.31 99 ASN A C 1
ATOM 777 O O . ASN A 1 99 ? 4.559 -8.733 12.584 1.00 91.31 99 ASN A O 1
ATOM 781 N N . GLU A 1 100 ? 3.031 -7.288 13.384 1.00 93.19 100 GLU A N 1
ATOM 782 C CA . GLU A 1 100 ? 2.681 -6.683 12.097 1.00 93.19 100 GLU A CA 1
ATOM 783 C C . GLU A 1 100 ? 2.811 -5.150 12.148 1.00 93.19 100 GLU A C 1
ATOM 785 O O . GLU A 1 100 ? 2.261 -4.475 13.015 1.00 93.19 100 GLU A O 1
ATOM 790 N N . ASP A 1 101 ? 3.527 -4.596 11.176 1.00 94.38 101 ASP A N 1
ATOM 791 C CA . ASP A 1 101 ? 3.678 -3.164 10.918 1.00 94.38 101 ASP A CA 1
ATOM 792 C C . ASP A 1 101 ? 3.543 -2.831 9.420 1.00 94.38 101 ASP A C 1
ATOM 794 O O . ASP A 1 101 ? 3.424 -3.717 8.570 1.00 94.38 101 ASP A O 1
ATOM 798 N N . ILE A 1 102 ? 3.612 -1.542 9.072 1.00 95.56 102 ILE A N 1
ATOM 799 C CA . ILE A 1 102 ? 3.413 -1.068 7.695 1.00 95.56 102 ILE A CA 1
ATOM 800 C C . ILE A 1 102 ? 4.384 -1.709 6.695 1.00 95.56 102 ILE A C 1
ATOM 802 O O . ILE A 1 102 ? 4.024 -1.944 5.540 1.00 95.56 102 ILE A O 1
ATOM 806 N N . VAL A 1 103 ? 5.603 -2.029 7.138 1.00 96.75 103 VAL A N 1
ATOM 807 C CA . VAL A 1 103 ? 6.630 -2.657 6.306 1.00 96.75 103 VAL A CA 1
ATOM 808 C C . VAL A 1 103 ? 6.286 -4.119 6.081 1.00 96.75 103 VAL A C 1
ATOM 810 O O . VAL A 1 103 ? 6.287 -4.562 4.937 1.00 96.75 103 VAL A O 1
ATOM 813 N N . SER A 1 104 ? 5.947 -4.863 7.132 1.00 95.81 104 SER A N 1
ATOM 814 C CA . SER A 1 104 ? 5.566 -6.275 7.031 1.00 95.81 104 SER A CA 1
ATOM 815 C C . SER A 1 104 ? 4.316 -6.482 6.171 1.00 95.81 104 SER A C 1
ATOM 817 O O . SER A 1 104 ? 4.282 -7.406 5.359 1.00 95.81 104 SER A O 1
ATOM 819 N N . LEU A 1 105 ? 3.330 -5.585 6.268 1.00 95.62 105 LEU A N 1
ATOM 820 C CA . LEU A 1 105 ? 2.120 -5.606 5.448 1.00 95.62 105 LEU A CA 1
ATOM 821 C C . LEU A 1 105 ? 2.456 -5.362 3.977 1.00 95.62 105 LEU A C 1
ATOM 823 O O . LEU A 1 105 ? 2.066 -6.142 3.109 1.00 95.62 105 LEU A O 1
ATOM 827 N N . SER A 1 106 ? 3.245 -4.316 3.714 1.00 97.38 106 SER A N 1
ATOM 828 C CA . SER A 1 106 ? 3.681 -3.956 2.364 1.00 97.38 106 SER A CA 1
ATOM 829 C C . SER A 1 106 ? 4.548 -5.057 1.739 1.00 97.38 106 SER A C 1
ATOM 831 O O . SER A 1 106 ? 4.382 -5.374 0.563 1.00 97.38 106 SER A O 1
ATOM 833 N N . LEU A 1 107 ? 5.438 -5.685 2.517 1.00 97.81 107 LEU A N 1
ATOM 834 C CA . LEU A 1 107 ? 6.232 -6.837 2.083 1.00 97.81 107 LEU A CA 1
ATOM 835 C C . LEU A 1 107 ? 5.333 -8.030 1.758 1.00 97.81 107 LEU A C 1
ATOM 837 O O . LEU A 1 107 ? 5.504 -8.636 0.708 1.00 97.81 107 LEU A O 1
ATOM 841 N N . THR A 1 108 ? 4.361 -8.336 2.620 1.00 97.25 108 THR A N 1
ATOM 842 C CA . THR A 1 108 ? 3.458 -9.484 2.449 1.00 97.25 108 THR A CA 1
ATOM 843 C C . THR A 1 108 ? 2.619 -9.354 1.183 1.00 97.25 108 THR A C 1
ATOM 845 O O . THR A 1 108 ? 2.562 -10.296 0.394 1.00 97.25 108 THR A O 1
ATOM 848 N N . VAL A 1 109 ? 1.998 -8.191 0.953 1.00 97.94 109 VAL A N 1
ATOM 849 C CA . VAL A 1 109 ? 1.159 -7.975 -0.236 1.00 97.94 109 VAL A CA 1
ATOM 850 C C . VAL A 1 109 ? 1.992 -7.895 -1.517 1.00 97.94 109 VAL A C 1
ATOM 852 O O . VAL A 1 109 ? 1.585 -8.440 -2.537 1.00 97.94 109 VAL A O 1
ATOM 855 N N . THR A 1 110 ? 3.186 -7.290 -1.470 1.00 98.38 110 THR A N 1
ATOM 856 C CA . THR A 1 110 ? 4.069 -7.198 -2.646 1.00 98.38 110 THR A CA 1
ATOM 857 C C . THR A 1 110 ? 4.635 -8.566 -3.020 1.00 98.38 110 THR A C 1
ATOM 859 O O . THR A 1 110 ? 4.623 -8.935 -4.189 1.00 98.38 110 THR A O 1
ATOM 862 N N . ASP A 1 111 ? 5.085 -9.351 -2.042 1.00 98.44 111 ASP A N 1
ATOM 863 C CA . ASP A 1 111 ? 5.557 -10.720 -2.264 1.00 98.44 111 ASP A CA 1
ATOM 864 C C . ASP A 1 111 ? 4.432 -11.626 -2.794 1.00 98.44 111 ASP A C 1
ATOM 866 O O . ASP A 1 111 ? 4.636 -12.390 -3.738 1.00 98.44 111 ASP A O 1
ATOM 870 N N . ALA A 1 112 ? 3.218 -11.503 -2.243 1.00 98.31 112 ALA A N 1
ATOM 871 C CA . ALA A 1 112 ? 2.048 -12.209 -2.755 1.00 98.31 112 ALA A CA 1
ATOM 872 C C . ALA A 1 112 ? 1.718 -11.808 -4.199 1.00 98.31 112 ALA A C 1
ATOM 874 O O . ALA A 1 112 ? 1.516 -12.698 -5.019 1.00 98.31 112 ALA A O 1
ATOM 875 N N . LEU A 1 113 ? 1.752 -10.513 -4.534 1.00 98.62 113 LEU A N 1
ATOM 876 C CA . LEU A 1 113 ? 1.533 -10.021 -5.895 1.00 98.62 113 LEU A CA 1
ATOM 877 C C . LEU A 1 113 ? 2.544 -10.634 -6.872 1.00 98.62 113 LEU A C 1
ATOM 879 O O . LEU A 1 113 ? 2.149 -11.181 -7.900 1.00 98.62 113 LEU A O 1
ATOM 883 N N . LEU A 1 114 ? 3.838 -10.579 -6.539 1.00 98.38 114 LEU A N 1
ATOM 884 C CA . LEU A 1 114 ? 4.898 -11.112 -7.397 1.00 98.38 114 LEU A CA 1
ATOM 885 C C . LEU A 1 114 ? 4.731 -12.619 -7.628 1.00 98.38 114 LEU A C 1
ATOM 887 O O . LEU A 1 114 ? 4.801 -13.081 -8.763 1.00 98.38 114 LEU A O 1
ATOM 891 N N . ARG A 1 115 ? 4.452 -13.386 -6.567 1.00 98.38 115 ARG A N 1
ATOM 892 C CA . ARG A 1 115 ? 4.291 -14.845 -6.653 1.00 98.38 115 ARG A CA 1
ATOM 893 C C . ARG A 1 115 ? 2.997 -15.278 -7.338 1.00 98.38 115 ARG A C 1
ATOM 895 O O . ARG A 1 115 ? 3.026 -16.191 -8.155 1.00 98.38 115 ARG A O 1
ATOM 902 N N . ASN A 1 116 ? 1.863 -14.676 -6.985 1.00 98.44 116 ASN A N 1
ATOM 903 C CA . ASN A 1 116 ? 0.545 -15.119 -7.451 1.00 98.44 116 ASN A CA 1
ATOM 904 C C . ASN A 1 116 ? 0.321 -14.804 -8.935 1.00 98.44 116 ASN A C 1
ATOM 906 O O . ASN A 1 116 ? -0.433 -15.513 -9.599 1.00 98.44 116 ASN A O 1
ATOM 910 N N . TYR A 1 117 ? 0.991 -13.769 -9.448 1.00 98.06 117 TYR A N 1
ATOM 911 C CA . TYR A 1 117 ? 0.915 -13.350 -10.846 1.00 98.06 117 TYR A CA 1
ATOM 912 C C . TYR A 1 117 ? 2.175 -13.693 -11.656 1.00 98.06 117 TYR A C 1
ATOM 914 O O . TYR A 1 117 ? 2.277 -13.264 -12.802 1.00 98.06 117 TYR A O 1
ATOM 922 N N . ASP A 1 118 ? 3.110 -14.460 -11.079 1.00 97.75 118 ASP A N 1
ATOM 923 C CA . ASP A 1 118 ? 4.369 -14.880 -11.717 1.00 97.75 118 ASP A CA 1
ATOM 924 C C . ASP A 1 118 ? 5.153 -13.703 -12.333 1.00 97.75 118 ASP A C 1
ATOM 926 O O . ASP A 1 118 ? 5.617 -13.733 -13.474 1.00 97.75 118 ASP A O 1
ATOM 930 N N . ILE A 1 119 ? 5.248 -12.604 -11.580 1.00 97.94 119 ILE A N 1
ATOM 931 C CA . ILE A 1 119 ? 5.919 -11.382 -12.022 1.00 97.94 119 ILE A CA 1
ATOM 932 C C . ILE A 1 119 ? 7.405 -11.502 -11.694 1.00 97.94 119 ILE A C 1
ATOM 934 O O . ILE A 1 119 ? 7.796 -11.502 -10.527 1.00 97.94 119 ILE A O 1
ATOM 938 N N . ASP A 1 120 ? 8.241 -11.529 -12.730 1.00 97.62 120 ASP A N 1
ATOM 939 C CA . ASP A 1 120 ? 9.693 -11.453 -12.573 1.00 97.62 120 ASP A CA 1
ATOM 940 C C . ASP A 1 120 ? 10.087 -10.103 -11.936 1.00 97.62 120 ASP A C 1
ATOM 942 O O . ASP A 1 120 ? 9.828 -9.054 -12.542 1.00 97.62 120 ASP A O 1
ATOM 946 N N . PRO A 1 121 ? 10.748 -10.080 -10.761 1.00 97.88 121 PRO A N 1
ATOM 947 C CA . PRO A 1 121 ? 11.202 -8.840 -10.136 1.00 97.88 121 PRO A CA 1
ATOM 948 C C . PRO A 1 121 ? 12.138 -8.004 -11.021 1.00 97.88 121 PRO A C 1
ATOM 950 O O . PRO A 1 121 ? 12.199 -6.785 -10.860 1.00 97.88 121 PRO A O 1
ATOM 953 N N . SER A 1 122 ? 12.843 -8.617 -11.982 1.00 97.50 122 SER A N 1
ATOM 954 C CA . SER A 1 122 ? 13.690 -7.898 -12.945 1.00 97.50 122 SER A CA 1
ATOM 955 C C . SER A 1 122 ? 12.885 -7.060 -13.954 1.00 97.50 122 SER A C 1
ATOM 957 O O . SER A 1 122 ? 13.389 -6.079 -14.503 1.00 97.50 122 SER A O 1
ATOM 959 N N . SER A 1 123 ? 11.603 -7.393 -14.145 1.00 97.25 123 SER A N 1
ATOM 960 C CA . SER A 1 123 ? 10.686 -6.690 -15.049 1.00 97.25 123 SER A CA 1
ATOM 961 C C . SER A 1 123 ? 10.104 -5.398 -14.463 1.00 97.25 123 SER A C 1
ATOM 963 O O . SER A 1 123 ? 9.382 -4.686 -15.162 1.00 97.25 123 SER A O 1
ATOM 965 N N . ILE A 1 124 ? 10.398 -5.076 -13.200 1.00 98.50 124 ILE A N 1
ATOM 966 C CA . ILE A 1 124 ? 9.879 -3.888 -12.513 1.00 98.50 124 ILE A CA 1
ATOM 967 C C . ILE A 1 124 ? 10.891 -2.746 -12.596 1.00 98.50 124 ILE A C 1
ATOM 969 O O . ILE A 1 124 ? 12.063 -2.919 -12.266 1.00 98.50 124 ILE A O 1
ATOM 973 N N . GLY A 1 125 ? 10.437 -1.573 -13.042 1.00 98.38 125 GLY A N 1
ATOM 974 C CA . GLY A 1 125 ? 11.259 -0.357 -13.124 1.00 98.38 125 GLY A CA 1
ATOM 975 C C . GLY A 1 125 ? 10.792 0.774 -12.213 1.00 98.38 125 GLY A C 1
ATOM 976 O O . GLY A 1 125 ? 11.546 1.709 -11.962 1.00 98.38 125 GLY A O 1
ATOM 977 N N . PHE A 1 126 ? 9.588 0.669 -11.648 1.00 98.69 126 PHE A N 1
ATOM 978 C CA . PHE A 1 126 ? 9.044 1.668 -10.734 1.00 98.69 126 PHE A CA 1
ATOM 979 C C . PHE A 1 126 ? 8.287 1.022 -9.579 1.00 98.69 126 PHE A C 1
ATOM 981 O O . PHE A 1 126 ? 7.473 0.121 -9.783 1.00 98.69 126 PHE A O 1
ATOM 988 N N . LEU A 1 127 ? 8.532 1.519 -8.369 1.00 98.75 127 LEU A N 1
ATOM 989 C CA . LEU A 1 127 ? 7.850 1.100 -7.153 1.00 98.75 127 LEU A CA 1
ATOM 990 C C . LEU A 1 127 ? 7.566 2.318 -6.273 1.00 98.75 127 LEU A C 1
ATOM 992 O O . LEU A 1 127 ? 8.496 2.962 -5.784 1.00 98.75 127 LEU A O 1
ATOM 996 N N . ALA A 1 128 ? 6.290 2.603 -6.022 1.00 98.50 128 ALA A N 1
ATOM 997 C CA . ALA A 1 128 ? 5.865 3.641 -5.085 1.00 98.50 128 ALA A CA 1
ATOM 998 C C . ALA A 1 128 ? 4.971 3.066 -3.985 1.00 98.50 128 ALA A C 1
ATOM 1000 O O . ALA A 1 128 ? 4.197 2.140 -4.225 1.00 98.50 128 ALA A O 1
ATOM 1001 N N . VAL A 1 129 ? 5.056 3.645 -2.785 1.00 98.50 129 VAL A N 1
ATOM 1002 C CA . VAL A 1 129 ? 4.211 3.265 -1.644 1.00 98.50 129 VAL A CA 1
ATOM 1003 C C . VAL A 1 129 ? 3.378 4.467 -1.220 1.00 98.50 129 VAL A C 1
ATOM 1005 O O . VAL A 1 129 ? 3.920 5.490 -0.815 1.00 98.50 129 VAL A O 1
ATOM 1008 N N . GLY A 1 130 ? 2.059 4.368 -1.312 1.00 98.06 130 GLY A N 1
ATOM 1009 C CA . GLY A 1 130 ? 1.143 5.339 -0.734 1.00 98.06 130 GLY A CA 1
ATOM 1010 C C . GLY A 1 130 ? 0.793 4.952 0.696 1.00 98.06 130 GLY A C 1
ATOM 1011 O O . GLY A 1 130 ? 0.196 3.900 0.905 1.00 98.06 130 GLY A O 1
ATOM 1012 N N . THR A 1 131 ? 1.160 5.791 1.669 1.00 96.88 131 THR A N 1
ATOM 1013 C CA . THR A 1 131 ? 0.850 5.541 3.085 1.00 96.88 131 THR A CA 1
ATOM 1014 C C . THR A 1 131 ? 0.786 6.833 3.906 1.00 96.88 131 THR A C 1
ATOM 1016 O O . THR A 1 131 ? 1.595 7.757 3.741 1.00 96.88 131 THR A O 1
ATOM 1019 N N . GLU A 1 132 ? -0.159 6.918 4.840 1.00 95.44 132 GLU A N 1
ATOM 1020 C CA . GLU A 1 132 ? -0.165 7.910 5.916 1.00 95.44 132 GLU A CA 1
ATOM 1021 C C . GLU A 1 132 ? 0.490 7.405 7.216 1.00 95.44 132 GLU A C 1
ATOM 1023 O O . GLU A 1 132 ? 0.797 8.215 8.101 1.00 95.44 132 GLU A O 1
ATOM 1028 N N . THR A 1 133 ? 0.857 6.127 7.281 1.00 93.75 133 THR A N 1
ATOM 1029 C CA . THR A 1 133 ? 1.527 5.491 8.421 1.00 93.75 133 THR A CA 1
ATOM 1030 C C . THR A 1 133 ? 3.044 5.676 8.356 1.00 93.75 133 THR A C 1
ATOM 1032 O O . THR A 1 133 ? 3.732 5.102 7.518 1.00 93.75 133 THR A O 1
ATOM 1035 N N . LEU A 1 134 ? 3.600 6.499 9.251 1.00 90.88 134 LEU A N 1
ATOM 1036 C CA . LEU A 1 134 ? 5.029 6.829 9.257 1.00 90.88 134 LEU A CA 1
ATOM 1037 C C . LEU A 1 134 ? 5.782 6.054 10.344 1.00 90.88 134 LEU A C 1
ATOM 1039 O O . LEU A 1 134 ? 5.574 6.315 11.527 1.00 90.88 134 LEU A O 1
ATOM 1043 N N . ILE A 1 135 ? 6.703 5.175 9.944 1.00 91.31 135 ILE A N 1
ATOM 1044 C CA . ILE A 1 135 ? 7.627 4.500 10.875 1.00 91.31 135 ILE A CA 1
ATOM 1045 C C . ILE A 1 135 ? 8.967 5.229 11.032 1.00 91.31 135 ILE A C 1
ATOM 1047 O O . ILE A 1 135 ? 9.541 5.241 12.117 1.00 91.31 135 ILE A O 1
ATOM 1051 N N . ASP A 1 136 ? 9.447 5.889 9.977 1.00 94.69 136 ASP A N 1
ATOM 1052 C CA . ASP A 1 136 ? 10.690 6.658 9.958 1.00 94.69 136 ASP A CA 1
ATOM 1053 C C . ASP A 1 136 ? 10.473 7.950 9.156 1.00 94.69 136 ASP A C 1
ATOM 1055 O O . ASP A 1 136 ? 9.737 7.973 8.175 1.00 94.69 136 ASP A O 1
ATOM 1059 N N . LYS A 1 137 ? 11.080 9.059 9.594 1.00 93.62 137 LYS A N 1
ATOM 1060 C CA . LYS A 1 137 ? 10.889 10.385 8.973 1.00 93.62 137 LYS A CA 1
ATOM 1061 C C . LYS A 1 137 ? 11.719 10.603 7.706 1.00 93.62 137 LYS A C 1
ATOM 1063 O O . LYS A 1 137 ? 11.499 11.596 7.019 1.00 93.62 137 LYS A O 1
ATOM 1068 N N . SER A 1 138 ? 12.694 9.739 7.449 1.00 94.69 138 SER A N 1
ATOM 1069 C CA . SER A 1 138 ? 13.670 9.869 6.364 1.00 94.69 138 SER A CA 1
ATOM 1070 C C . SER A 1 138 ? 13.697 8.630 5.473 1.00 94.69 138 SER A C 1
ATOM 1072 O O . SER A 1 138 ? 13.747 8.756 4.252 1.00 94.69 138 SER A O 1
ATOM 1074 N N . LYS A 1 139 ? 13.687 7.434 6.070 1.00 97.19 139 LYS A N 1
ATOM 1075 C CA . LYS A 1 139 ? 13.751 6.159 5.356 1.00 97.19 139 LYS A CA 1
ATOM 1076 C C . LYS A 1 139 ? 12.349 5.698 4.961 1.00 97.19 139 LYS A C 1
ATOM 1078 O O . LYS A 1 139 ? 11.496 5.483 5.813 1.00 97.19 139 LYS A O 1
ATOM 1083 N N . SER A 1 140 ? 12.137 5.529 3.662 1.00 97.44 140 SER A N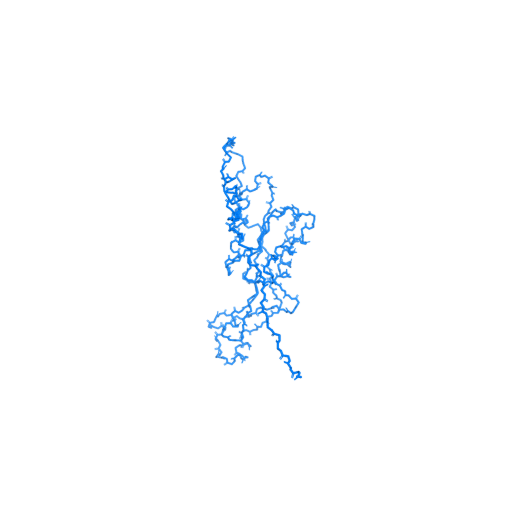 1
ATOM 1084 C CA . SER A 1 140 ? 10.854 5.127 3.088 1.00 97.44 140 SER A CA 1
ATOM 1085 C C . SER A 1 140 ? 10.587 3.624 3.222 1.00 97.44 140 SER A C 1
ATOM 1087 O O . SER A 1 140 ? 11.521 2.815 3.156 1.00 97.44 140 SER A O 1
ATOM 1089 N N . VAL A 1 141 ? 9.312 3.240 3.314 1.00 98.00 141 VAL A N 1
ATOM 1090 C CA . VAL A 1 141 ? 8.835 1.850 3.222 1.00 98.00 141 VAL A CA 1
ATOM 1091 C C . VAL A 1 141 ? 9.286 1.227 1.904 1.00 98.00 141 VAL A C 1
ATOM 1093 O O . VAL A 1 141 ? 9.766 0.094 1.897 1.00 98.00 141 VAL A O 1
ATOM 1096 N N . LYS A 1 142 ? 9.269 1.992 0.802 1.00 98.12 142 LYS A N 1
ATOM 1097 C CA . LYS A 1 142 ? 9.811 1.562 -0.497 1.00 98.12 142 LYS A CA 1
ATOM 1098 C C . LYS A 1 142 ? 11.218 0.971 -0.394 1.00 98.12 142 LYS A C 1
ATOM 1100 O O . LYS A 1 142 ? 11.503 -0.037 -1.033 1.00 98.12 142 LYS A O 1
ATOM 1105 N N . THR A 1 143 ? 12.109 1.557 0.414 1.00 97.88 143 THR A N 1
ATOM 1106 C CA . THR A 1 143 ? 13.482 1.028 0.561 1.00 97.88 143 THR A CA 1
ATOM 1107 C C . THR A 1 143 ? 13.536 -0.321 1.272 1.00 97.88 143 THR A C 1
ATOM 1109 O O . THR A 1 143 ? 14.469 -1.083 1.039 1.00 97.88 143 THR A O 1
ATOM 1112 N N . GLU A 1 144 ? 12.559 -0.637 2.121 1.00 97.88 144 GLU A N 1
ATOM 1113 C CA . GLU A 1 144 ? 12.436 -1.962 2.733 1.00 97.88 144 GLU A CA 1
ATOM 1114 C C . GLU A 1 144 ? 11.917 -2.990 1.719 1.00 97.88 144 GLU A C 1
ATOM 1116 O O . GLU A 1 144 ? 12.407 -4.119 1.695 1.00 97.88 144 GLU A O 1
ATOM 1121 N N . LEU A 1 145 ? 11.002 -2.584 0.828 1.00 98.31 145 LEU A N 1
ATOM 1122 C CA . LEU A 1 145 ? 10.469 -3.443 -0.237 1.00 98.31 145 LEU A CA 1
ATOM 1123 C C . LEU A 1 145 ? 11.516 -3.859 -1.269 1.00 98.31 145 LEU A C 1
ATOM 1125 O O . LEU A 1 145 ? 11.399 -4.944 -1.832 1.00 98.31 145 LEU A O 1
ATOM 1129 N N . MET A 1 146 ? 12.571 -3.061 -1.470 1.00 98.31 146 MET A N 1
ATOM 1130 C CA . MET A 1 146 ? 13.676 -3.397 -2.383 1.00 98.31 146 MET A CA 1
ATOM 1131 C C . MET A 1 146 ? 14.318 -4.766 -2.090 1.00 98.31 146 MET A C 1
ATOM 1133 O O . MET A 1 146 ? 14.915 -5.361 -2.982 1.00 98.31 146 MET A O 1
ATOM 1137 N N . ARG A 1 147 ? 14.155 -5.316 -0.876 1.00 97.25 147 ARG A N 1
ATOM 1138 C CA . ARG A 1 147 ? 14.598 -6.676 -0.516 1.00 97.25 147 ARG A CA 1
ATOM 1139 C C . ARG A 1 147 ? 13.951 -7.778 -1.363 1.00 97.25 147 ARG A C 1
ATOM 1141 O O . ARG A 1 147 ? 14.559 -8.830 -1.522 1.00 97.25 147 ARG A O 1
ATOM 1148 N N . LEU A 1 148 ? 12.751 -7.542 -1.896 1.00 98.12 148 LEU A N 1
ATOM 1149 C CA . LEU A 1 148 ? 12.025 -8.493 -2.748 1.00 98.12 148 LEU A CA 1
ATOM 1150 C C . LEU A 1 148 ? 12.541 -8.519 -4.195 1.00 98.12 148 LEU A C 1
ATOM 1152 O O . LEU A 1 148 ? 12.181 -9.412 -4.954 1.00 98.12 148 LEU A O 1
ATOM 1156 N N . PHE A 1 149 ? 13.390 -7.560 -4.580 1.00 98.00 149 PHE A N 1
ATOM 1157 C CA . PHE A 1 149 ? 13.819 -7.364 -5.968 1.00 98.00 149 PHE A CA 1
ATOM 1158 C C . PHE A 1 149 ? 15.231 -7.885 -6.264 1.00 98.00 149 PHE A C 1
ATOM 1160 O O . PHE A 1 149 ? 15.720 -7.732 -7.381 1.00 98.00 149 PHE A O 1
ATOM 1167 N N . GLY A 1 150 ? 15.874 -8.549 -5.294 1.00 94.38 150 GLY A N 1
ATOM 1168 C CA . GLY A 1 150 ? 17.162 -9.223 -5.483 1.00 94.38 150 GLY A CA 1
ATOM 1169 C C . GLY A 1 150 ? 18.228 -8.299 -6.079 1.00 94.38 150 GLY A C 1
ATOM 1170 O O . GLY A 1 150 ? 18.551 -7.260 -5.504 1.00 94.38 150 GLY A O 1
ATOM 1171 N N . ASP A 1 151 ? 18.753 -8.669 -7.246 1.00 95.94 151 ASP A N 1
ATOM 1172 C CA . ASP A 1 151 ? 19.794 -7.907 -7.948 1.00 95.94 151 ASP A CA 1
ATOM 1173 C C . ASP A 1 151 ? 19.251 -6.690 -8.724 1.00 95.94 151 ASP A C 1
ATOM 1175 O O . ASP A 1 151 ? 20.031 -5.838 -9.154 1.00 95.94 151 ASP A O 1
ATOM 1179 N N . ASN A 1 152 ? 17.927 -6.560 -8.887 1.00 97.62 152 ASN A N 1
ATOM 1180 C CA . ASN A 1 152 ? 17.322 -5.401 -9.540 1.00 97.62 152 ASN A CA 1
ATOM 1181 C C . ASN A 1 152 ? 17.300 -4.194 -8.588 1.00 97.62 152 ASN A C 1
ATOM 1183 O O . ASN A 1 152 ? 16.378 -4.000 -7.795 1.00 97.62 152 ASN A O 1
ATOM 1187 N N . GLN A 1 153 ? 18.352 -3.381 -8.670 1.00 96.69 153 GLN A N 1
ATOM 1188 C CA . GLN A 1 153 ? 18.527 -2.168 -7.864 1.00 96.69 153 GLN A CA 1
ATOM 1189 C C . GLN A 1 153 ? 18.124 -0.884 -8.608 1.00 96.69 153 GLN A C 1
ATOM 1191 O O . GLN A 1 153 ? 18.065 0.183 -7.998 1.00 96.69 153 GLN A O 1
ATOM 1196 N N . ASP A 1 154 ? 17.834 -0.977 -9.907 1.00 97.81 154 ASP A N 1
ATOM 1197 C CA . ASP A 1 154 ? 17.469 0.157 -10.759 1.00 97.81 154 ASP A CA 1
ATOM 1198 C C . ASP A 1 154 ? 15.944 0.300 -10.848 1.00 97.81 154 ASP A C 1
ATOM 1200 O O . ASP A 1 154 ? 15.332 0.051 -11.885 1.00 97.81 154 ASP A O 1
ATOM 1204 N N . ILE A 1 155 ? 15.325 0.625 -9.710 1.00 98.50 155 ILE A N 1
ATOM 1205 C CA . ILE A 1 155 ? 13.874 0.800 -9.580 1.00 98.50 155 ILE A CA 1
ATOM 1206 C C . ILE A 1 155 ? 13.592 2.199 -9.036 1.00 98.50 155 ILE A C 1
ATOM 1208 O O . ILE A 1 155 ? 13.943 2.517 -7.893 1.00 98.50 155 ILE A O 1
ATOM 1212 N N . GLU A 1 156 ? 12.919 3.027 -9.826 1.00 98.44 156 GLU A N 1
ATOM 1213 C CA . GLU A 1 156 ? 12.486 4.368 -9.441 1.00 98.44 156 GLU A CA 1
ATOM 1214 C C . GLU A 1 156 ? 11.357 4.351 -8.393 1.00 98.44 156 GLU A C 1
ATOM 1216 O O . GLU A 1 156 ? 10.816 3.306 -8.026 1.00 98.44 156 GLU A O 1
ATOM 1221 N N . GLY A 1 157 ? 11.004 5.535 -7.889 1.00 97.94 157 GLY A N 1
ATOM 1222 C CA . GLY A 1 157 ? 9.887 5.727 -6.965 1.00 97.94 157 GLY A CA 1
ATOM 1223 C C . GLY A 1 157 ? 10.278 5.796 -5.485 1.00 97.94 157 GLY A C 1
ATOM 1224 O O . GLY A 1 157 ? 11.395 5.465 -5.068 1.00 97.94 157 GLY A O 1
ATOM 1225 N N . VAL A 1 158 ? 9.336 6.314 -4.694 1.00 98.00 158 VAL A N 1
ATOM 1226 C CA . VAL A 1 158 ? 9.464 6.677 -3.273 1.00 98.00 158 VAL A CA 1
ATOM 1227 C C . VAL A 1 158 ? 8.118 6.502 -2.561 1.00 98.00 158 VAL A C 1
ATOM 1229 O O . VAL A 1 158 ? 7.111 6.169 -3.190 1.00 98.00 158 VAL A O 1
ATOM 1232 N N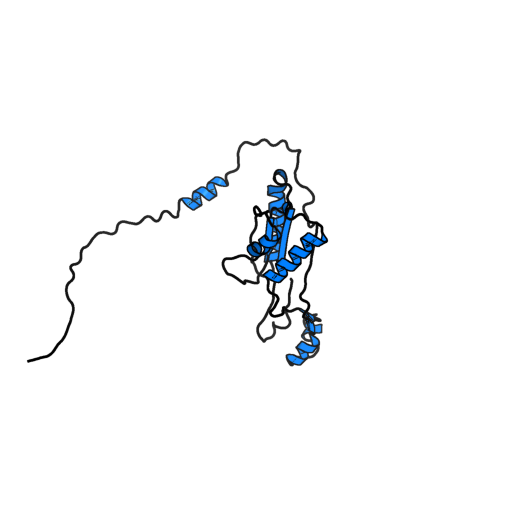 . ASP A 1 159 ? 8.086 6.769 -1.256 1.00 98.19 159 ASP A N 1
ATOM 1233 C CA . ASP A 1 159 ? 6.825 6.884 -0.527 1.00 98.19 159 ASP A CA 1
ATOM 1234 C C . ASP A 1 159 ? 6.107 8.192 -0.887 1.00 98.19 159 ASP A C 1
ATOM 1236 O O . ASP A 1 159 ? 6.719 9.258 -1.003 1.00 98.19 159 ASP A O 1
ATOM 1240 N N . VAL A 1 160 ? 4.787 8.114 -1.016 1.00 97.38 160 VAL A N 1
ATOM 1241 C CA . VAL A 1 160 ? 3.892 9.229 -1.306 1.00 97.38 160 VAL A CA 1
ATOM 1242 C C . VAL A 1 160 ? 2.918 9.388 -0.146 1.00 97.38 160 VAL A C 1
ATOM 1244 O O . VAL A 1 160 ? 2.223 8.450 0.241 1.00 97.38 160 VAL A O 1
ATOM 1247 N N . LYS A 1 161 ? 2.850 10.599 0.411 1.00 95.50 161 LYS A N 1
ATOM 1248 C CA . LYS A 1 161 ? 2.074 10.880 1.621 1.00 95.50 161 LYS A CA 1
ATOM 1249 C C . LYS A 1 161 ? 1.155 12.075 1.424 1.00 95.50 161 LYS A C 1
ATOM 1251 O O . LYS A 1 161 ? 1.626 13.199 1.275 1.00 95.50 161 LYS A O 1
ATOM 1256 N N . ASN A 1 162 ? -0.149 11.836 1.513 1.00 94.25 162 ASN A N 1
ATOM 1257 C CA . ASN A 1 162 ? -1.148 12.879 1.724 1.00 94.25 162 ASN A CA 1
ATOM 1258 C C . ASN A 1 162 ? -2.440 12.257 2.264 1.00 94.25 162 ASN A C 1
ATOM 1260 O O . ASN A 1 162 ? -3.367 11.994 1.502 1.00 94.25 162 ASN A O 1
ATOM 1264 N N . ALA A 1 163 ? -2.477 11.983 3.567 1.00 93.94 163 ALA A N 1
ATOM 1265 C CA . ALA A 1 163 ? -3.541 11.200 4.192 1.00 93.94 163 ALA A CA 1
ATOM 1266 C C . ALA A 1 163 ? -3.879 9.921 3.379 1.00 93.94 163 ALA A C 1
ATOM 1268 O O . ALA A 1 163 ? -3.011 9.386 2.680 1.00 93.94 163 ALA A O 1
ATOM 1269 N N . CYS A 1 164 ? -5.147 9.503 3.354 1.00 94.69 164 CYS A N 1
ATOM 1270 C CA . CYS A 1 164 ? -5.613 8.384 2.528 1.00 94.69 164 CYS A CA 1
ATOM 1271 C C . CYS A 1 164 ? -5.487 8.615 0.999 1.00 94.69 164 CYS A C 1
ATOM 1273 O O . CYS A 1 164 ? -5.707 7.690 0.225 1.00 94.69 164 CYS A O 1
ATOM 1275 N N . PHE A 1 165 ? -5.145 9.825 0.526 1.00 97.19 165 PHE A N 1
ATOM 1276 C CA . PHE A 1 165 ? -4.937 10.100 -0.908 1.00 97.19 165 PHE A CA 1
ATOM 1277 C C . PHE A 1 165 ? -3.554 9.647 -1.408 1.00 97.19 165 PHE A C 1
ATOM 1279 O O . PHE A 1 165 ? -3.340 9.539 -2.617 1.00 97.19 165 PHE A O 1
ATOM 1286 N N . GLY A 1 166 ? -2.609 9.358 -0.503 1.00 96.62 166 GLY A N 1
ATOM 1287 C CA . GLY A 1 166 ? -1.256 8.923 -0.870 1.00 96.62 166 GLY A CA 1
ATOM 1288 C C . GLY A 1 166 ? -1.252 7.721 -1.819 1.00 96.62 166 GLY A C 1
ATOM 1289 O O . GLY A 1 166 ? -0.484 7.702 -2.780 1.00 96.62 166 GLY A O 1
ATOM 1290 N N . GLY A 1 167 ? -2.169 6.773 -1.610 1.00 96.19 167 GLY A N 1
ATOM 1291 C CA . GLY A 1 167 ? -2.331 5.605 -2.471 1.00 96.19 167 GLY A CA 1
ATOM 1292 C C . GLY A 1 167 ? -2.748 5.936 -3.902 1.00 96.19 167 GLY A C 1
ATOM 1293 O O . GLY A 1 167 ? -2.134 5.468 -4.858 1.00 96.19 167 GLY A O 1
ATOM 1294 N N . THR A 1 168 ? -3.735 6.818 -4.071 1.00 97.62 168 THR A N 1
ATOM 1295 C CA . THR A 1 168 ? -4.155 7.289 -5.399 1.00 97.62 168 THR A CA 1
ATOM 1296 C C . THR A 1 168 ? -3.019 8.011 -6.121 1.0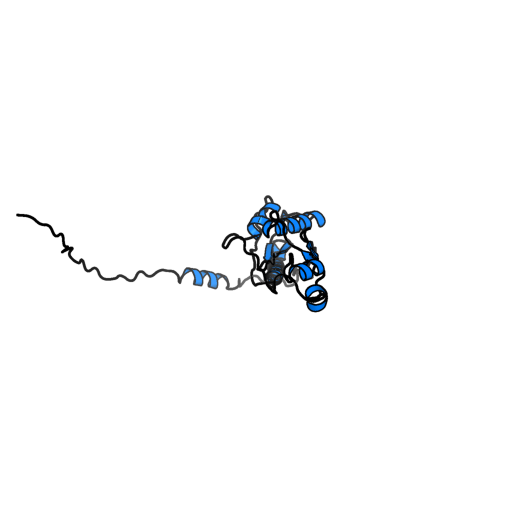0 97.62 168 THR A C 1
ATOM 1298 O O . THR A 1 168 ? -2.780 7.770 -7.302 1.00 97.62 168 THR A O 1
ATOM 1301 N N . GLN A 1 169 ? -2.274 8.859 -5.410 1.00 98.25 169 GLN A N 1
ATOM 1302 C CA . GLN A 1 169 ? -1.146 9.571 -6.003 1.00 98.25 169 GLN A CA 1
ATOM 1303 C C . GLN A 1 169 ? -0.004 8.619 -6.406 1.00 98.25 169 GLN A C 1
ATOM 1305 O O . GLN A 1 169 ? 0.633 8.844 -7.434 1.00 98.25 169 GLN A O 1
ATOM 1310 N N . ALA A 1 170 ? 0.235 7.538 -5.653 1.00 98.25 170 ALA A N 1
ATOM 1311 C CA . ALA A 1 170 ? 1.192 6.499 -6.037 1.00 98.25 170 ALA A CA 1
ATOM 1312 C C . ALA A 1 170 ? 0.781 5.782 -7.338 1.00 98.25 170 ALA A C 1
ATOM 1314 O O . ALA A 1 170 ? 1.633 5.548 -8.196 1.00 98.25 170 ALA A O 1
ATOM 1315 N N . ILE A 1 171 ? -0.517 5.509 -7.525 1.00 98.25 171 ILE A N 1
ATOM 1316 C CA . ILE A 1 171 ? -1.055 4.955 -8.780 1.00 98.25 171 ILE A CA 1
ATOM 1317 C C . ILE A 1 171 ? -0.828 5.927 -9.945 1.00 98.25 171 ILE A C 1
ATOM 1319 O O . ILE A 1 171 ? -0.357 5.509 -11.001 1.00 98.25 171 ILE A O 1
ATOM 1323 N N . PHE A 1 172 ? -1.108 7.222 -9.766 1.00 98.12 172 PHE A N 1
ATOM 1324 C CA . PHE A 1 172 ? -0.862 8.212 -10.821 1.00 98.12 172 PHE A CA 1
ATOM 1325 C C . PHE A 1 172 ? 0.616 8.313 -11.190 1.00 98.12 172 PHE A C 1
ATOM 1327 O O . PHE A 1 172 ? 0.935 8.300 -12.373 1.00 98.12 172 PHE A O 1
ATOM 1334 N N . HIS A 1 173 ? 1.523 8.305 -10.210 1.00 98.19 173 HIS A N 1
ATOM 1335 C CA . HIS A 1 173 ? 2.955 8.278 -10.507 1.00 98.19 173 HIS A CA 1
ATOM 1336 C C . HIS A 1 173 ? 3.369 7.027 -11.293 1.00 98.19 173 HIS A C 1
ATOM 1338 O O . HIS A 1 173 ? 4.178 7.138 -12.209 1.00 98.19 173 HIS A O 1
ATOM 1344 N N . ALA A 1 174 ? 2.809 5.855 -10.973 1.00 98.12 174 ALA A N 1
ATOM 1345 C CA . ALA A 1 174 ? 3.081 4.629 -11.720 1.00 98.12 174 ALA A CA 1
ATOM 1346 C C . ALA A 1 174 ? 2.603 4.733 -13.180 1.00 98.12 174 ALA A C 1
ATOM 1348 O O . ALA A 1 174 ? 3.341 4.376 -14.096 1.00 98.12 174 ALA A O 1
ATOM 1349 N N . ILE A 1 175 ? 1.400 5.269 -13.407 1.00 97.44 175 ILE A N 1
ATOM 1350 C CA . ILE A 1 175 ? 0.848 5.489 -14.752 1.00 97.44 175 ILE A CA 1
ATOM 1351 C C . ILE A 1 175 ? 1.709 6.483 -15.542 1.00 97.44 175 ILE A C 1
ATOM 1353 O O . ILE A 1 175 ? 2.083 6.200 -16.682 1.00 97.44 175 ILE A O 1
ATOM 1357 N N . ASP A 1 176 ? 2.055 7.620 -14.938 1.00 96.88 176 ASP A N 1
ATOM 1358 C CA . ASP A 1 176 ? 2.879 8.652 -15.571 1.00 96.88 176 ASP A CA 1
ATOM 1359 C C . ASP A 1 176 ? 4.267 8.108 -15.936 1.00 96.88 176 ASP A C 1
ATOM 1361 O O . ASP A 1 176 ? 4.759 8.344 -17.042 1.00 96.88 176 ASP A O 1
ATOM 1365 N N . TRP A 1 177 ? 4.875 7.324 -15.040 1.00 97.50 177 TRP A N 1
ATOM 1366 C CA . TRP A 1 177 ? 6.164 6.684 -15.283 1.00 97.50 177 TRP A CA 1
ATOM 1367 C C . TRP A 1 177 ? 6.101 5.692 -16.451 1.00 97.50 177 TRP A C 1
ATOM 1369 O O . TRP A 1 177 ? 6.985 5.703 -17.308 1.00 97.50 177 TRP A O 1
ATOM 1379 N N . ILE A 1 178 ? 5.033 4.889 -16.549 1.00 96.69 178 ILE A N 1
ATOM 1380 C CA . ILE A 1 178 ? 4.828 3.980 -17.685 1.00 96.69 178 ILE A CA 1
ATOM 1381 C C . ILE A 1 178 ? 4.727 4.771 -18.993 1.00 96.69 178 ILE A C 1
ATOM 1383 O O . ILE A 1 178 ? 5.436 4.465 -19.951 1.00 96.69 178 ILE A O 1
ATOM 1387 N N . TYR A 1 179 ? 3.912 5.826 -19.051 1.00 95.25 179 TYR A N 1
ATOM 1388 C CA . TYR A 1 179 ? 3.808 6.641 -20.267 1.00 95.25 179 TYR A CA 1
ATOM 1389 C C . TYR A 1 179 ? 5.135 7.296 -20.670 1.00 95.25 179 TYR A C 1
ATOM 1391 O O . TYR A 1 179 ? 5.398 7.435 -21.867 1.00 95.25 179 TYR A O 1
ATOM 1399 N N . ALA A 1 180 ? 5.963 7.685 -19.699 1.00 94.06 180 ALA A N 1
ATOM 1400 C CA . ALA A 1 180 ? 7.252 8.318 -19.951 1.00 94.06 180 ALA A CA 1
ATOM 1401 C C . ALA A 1 180 ? 8.335 7.327 -20.415 1.00 94.06 180 ALA A C 1
ATOM 1403 O O . ALA A 1 180 ? 9.083 7.642 -21.341 1.00 94.06 180 ALA A O 1
ATOM 1404 N N . ASN A 1 181 ? 8.411 6.138 -19.807 1.00 94.75 181 ASN A N 1
ATOM 1405 C CA . ASN A 1 181 ? 9.582 5.259 -19.916 1.00 94.75 181 ASN A CA 1
ATOM 1406 C C . ASN A 1 181 ? 9.331 3.948 -20.674 1.00 94.75 181 ASN A C 1
ATOM 1408 O O . ASN A 1 181 ? 10.281 3.257 -21.048 1.00 94.75 181 ASN A O 1
ATOM 1412 N N . TYR A 1 182 ? 8.078 3.582 -20.964 1.00 91.12 182 TYR A N 1
ATOM 1413 C CA . TYR A 1 182 ? 7.791 2.262 -21.538 1.00 91.12 182 TYR A CA 1
ATOM 1414 C C . TYR A 1 182 ? 8.422 2.035 -22.919 1.00 91.12 182 TYR A C 1
ATOM 1416 O O . TYR A 1 182 ? 8.828 0.917 -23.234 1.00 91.12 182 TYR A O 1
ATOM 1424 N N . ALA A 1 183 ? 8.560 3.086 -23.735 1.00 89.25 183 ALA A N 1
ATOM 1425 C CA . ALA A 1 183 ? 9.177 2.984 -25.059 1.00 89.25 183 ALA A CA 1
ATOM 1426 C C . ALA A 1 183 ? 10.654 2.546 -25.001 1.00 89.25 183 ALA A C 1
ATOM 1428 O O . ALA A 1 183 ? 11.129 1.878 -25.921 1.00 89.25 183 ALA A O 1
ATOM 1429 N N . THR A 1 184 ? 11.370 2.897 -23.929 1.00 89.75 184 THR A N 1
ATOM 1430 C CA . THR A 1 184 ? 12.794 2.586 -23.745 1.00 89.75 184 THR A CA 1
ATOM 1431 C C . THR A 1 184 ? 13.018 1.377 -22.850 1.00 89.75 184 THR A C 1
ATOM 1433 O O . THR A 1 184 ? 13.888 0.562 -23.145 1.00 89.75 184 THR A O 1
ATOM 1436 N N . GLU A 1 185 ? 12.236 1.236 -21.782 1.00 92.38 185 GLU A N 1
ATOM 1437 C CA . GLU A 1 185 ? 12.500 0.237 -20.746 1.00 92.38 185 GLU A CA 1
ATOM 1438 C C . GLU A 1 185 ? 11.660 -1.028 -20.876 1.00 92.38 185 GLU A C 1
ATOM 1440 O O . GLU A 1 185 ? 12.131 -2.107 -20.529 1.00 92.38 185 GLU A O 1
ATOM 1445 N N . LYS A 1 186 ? 10.419 -0.914 -21.371 1.00 93.69 186 LYS A N 1
ATOM 1446 C CA . LYS A 1 186 ? 9.446 -2.022 -21.437 1.00 93.69 186 LYS A CA 1
ATOM 1447 C C . LYS A 1 186 ? 9.256 -2.755 -20.095 1.00 93.69 186 LYS A C 1
ATOM 1449 O O . LYS A 1 186 ? 8.990 -3.955 -20.075 1.00 93.69 186 LYS A O 1
ATOM 1454 N N . ARG A 1 187 ? 9.403 -2.029 -18.984 1.00 96.44 187 ARG A N 1
ATOM 1455 C CA . ARG A 1 187 ? 9.241 -2.519 -17.610 1.00 96.44 187 ARG A CA 1
ATOM 1456 C C . ARG A 1 187 ? 7.886 -2.110 -17.035 1.00 96.44 187 ARG A C 1
ATOM 1458 O O . ARG A 1 187 ? 7.286 -1.130 -17.473 1.00 96.44 187 ARG A O 1
ATOM 1465 N N . ASN A 1 188 ? 7.421 -2.865 -16.046 1.00 97.31 188 ASN A N 1
ATOM 1466 C CA . ASN A 1 188 ? 6.182 -2.609 -15.320 1.00 97.31 188 ASN A CA 1
ATOM 1467 C C . ASN A 1 188 ? 6.424 -1.724 -14.087 1.00 97.31 188 ASN A C 1
ATOM 1469 O O . ASN A 1 188 ? 7.556 -1.545 -13.625 1.00 97.31 188 ASN A O 1
ATOM 1473 N N . ALA A 1 189 ? 5.331 -1.201 -13.537 1.00 98.38 189 ALA A N 1
ATOM 1474 C CA . ALA A 1 189 ? 5.311 -0.386 -12.332 1.00 98.38 189 ALA A CA 1
ATOM 1475 C C . ALA A 1 189 ? 4.423 -1.034 -11.262 1.00 98.38 189 ALA A C 1
ATOM 1477 O O . ALA A 1 189 ? 3.392 -1.623 -11.583 1.00 98.38 189 ALA A O 1
ATOM 1478 N N . ILE A 1 190 ? 4.809 -0.897 -9.993 1.00 98.69 190 ILE A N 1
ATOM 1479 C CA . ILE A 1 190 ? 4.033 -1.353 -8.837 1.00 98.69 190 ILE A CA 1
ATOM 1480 C C . ILE A 1 190 ? 3.698 -0.144 -7.956 1.00 98.69 190 ILE A C 1
ATOM 1482 O O . ILE A 1 190 ? 4.568 0.659 -7.614 1.00 98.69 190 ILE A O 1
ATOM 1486 N N . ALA A 1 191 ? 2.431 -0.035 -7.558 1.00 98.50 191 ALA A N 1
ATOM 1487 C CA . ALA A 1 191 ? 1.977 0.890 -6.527 1.00 98.50 191 ALA A CA 1
ATOM 1488 C C . ALA A 1 191 ? 1.441 0.080 -5.342 1.00 98.50 191 ALA A C 1
ATOM 1490 O O . ALA A 1 191 ? 0.527 -0.726 -5.506 1.00 98.50 191 ALA A O 1
ATOM 1491 N N . VAL A 1 192 ? 2.011 0.291 -4.157 1.00 98.38 192 VAL A N 1
ATOM 1492 C CA . VAL A 1 192 ? 1.578 -0.354 -2.911 1.00 98.38 192 VAL A CA 1
ATOM 1493 C C . VAL A 1 192 ? 0.789 0.654 -2.093 1.00 98.38 192 VAL A C 1
ATOM 1495 O O . VAL A 1 192 ? 1.267 1.759 -1.848 1.00 98.38 192 VAL A O 1
ATOM 1498 N N . LEU A 1 193 ? -0.419 0.285 -1.685 1.00 97.56 193 LEU A N 1
ATOM 1499 C CA . LEU A 1 193 ? -1.281 1.088 -0.826 1.00 97.56 193 LEU A CA 1
ATOM 1500 C C . LEU A 1 193 ? -1.393 0.348 0.502 1.00 97.56 193 LEU A C 1
ATOM 1502 O O . LEU A 1 193 ? -1.812 -0.808 0.519 1.00 97.56 193 LEU A O 1
ATOM 1506 N N . ALA A 1 194 ? -0.948 0.971 1.589 1.00 95.19 194 ALA A N 1
ATOM 1507 C CA . ALA A 1 194 ? -0.959 0.330 2.895 1.00 95.19 194 ALA A CA 1
ATOM 1508 C C . ALA A 1 194 ? -1.106 1.376 3.999 1.00 95.19 194 ALA A C 1
ATOM 1510 O O . ALA A 1 194 ? -0.446 2.417 3.968 1.00 95.19 194 ALA A O 1
ATOM 1511 N N . ASP A 1 195 ? -1.940 1.085 4.998 1.00 95.56 195 ASP A N 1
ATOM 1512 C CA . ASP A 1 195 ? -2.140 1.978 6.137 1.00 95.56 195 ASP A CA 1
ATOM 1513 C C . ASP A 1 195 ? -2.670 1.278 7.383 1.00 95.56 195 ASP A C 1
ATOM 1515 O O . ASP A 1 195 ? -3.572 0.444 7.311 1.00 95.56 195 ASP A O 1
ATOM 1519 N N . ILE A 1 196 ? -2.137 1.708 8.531 1.00 94.00 196 ILE A N 1
ATOM 1520 C CA . ILE A 1 196 ? -2.526 1.304 9.878 1.00 94.00 196 ILE A CA 1
ATOM 1521 C C . ILE A 1 196 ? -3.271 2.467 10.548 1.00 94.00 196 ILE A C 1
ATOM 1523 O O . ILE A 1 196 ? -2.660 3.409 11.059 1.00 94.00 196 ILE A O 1
ATOM 1527 N N . ALA A 1 197 ? -4.600 2.393 10.605 1.00 93.31 197 ALA A N 1
ATOM 1528 C CA . ALA A 1 197 ? -5.428 3.414 11.243 1.00 93.31 197 ALA A CA 1
ATOM 1529 C C . ALA A 1 197 ? -5.700 3.059 12.715 1.00 93.31 197 ALA A C 1
ATOM 1531 O O . ALA A 1 197 ? -6.666 2.364 13.039 1.00 93.31 197 ALA A O 1
ATOM 1532 N N . ILE A 1 198 ? -4.848 3.555 13.621 1.00 90.25 198 ILE A N 1
ATOM 1533 C CA . ILE A 1 198 ? -5.002 3.399 15.077 1.00 90.25 198 ILE A CA 1
ATOM 1534 C C . ILE A 1 198 ? -5.363 4.741 15.710 1.00 90.25 198 ILE A C 1
ATOM 1536 O O . ILE A 1 198 ? -4.660 5.738 15.539 1.00 90.25 198 ILE A O 1
ATOM 1540 N N . TYR A 1 199 ? -6.423 4.742 16.518 1.00 92.75 199 TYR A N 1
ATOM 1541 C CA . TYR A 1 199 ? -6.866 5.915 17.265 1.00 92.75 199 TYR A CA 1
ATOM 1542 C C . TYR A 1 199 ? -6.825 5.680 18.777 1.00 92.75 199 TYR A C 1
ATOM 1544 O O . TYR A 1 199 ? -7.055 4.577 19.281 1.00 92.75 199 TYR A O 1
ATOM 1552 N N . ALA A 1 200 ? -6.556 6.759 19.511 1.00 92.50 200 ALA A N 1
ATOM 1553 C CA . ALA A 1 200 ? -6.634 6.798 20.967 1.00 92.50 200 ALA A CA 1
ATOM 1554 C C . ALA A 1 200 ? -8.055 6.451 21.473 1.00 92.50 200 ALA A C 1
ATOM 1556 O O . ALA A 1 200 ? -9.018 6.528 20.703 1.00 92.50 200 ALA A O 1
ATOM 1557 N N . PRO A 1 201 ? -8.219 6.093 22.766 1.00 90.75 201 PRO A N 1
ATOM 1558 C CA . PRO A 1 201 ? -9.544 5.963 23.368 1.00 90.75 201 PRO A CA 1
ATOM 1559 C C . PRO A 1 201 ? -10.443 7.162 23.057 1.00 90.75 201 PRO A C 1
ATOM 1561 O O . PRO A 1 201 ? -10.050 8.307 23.277 1.00 90.75 201 PRO A O 1
ATOM 1564 N N . GLY A 1 202 ? -11.646 6.894 22.548 1.00 91.12 202 GLY A N 1
ATOM 1565 C CA . GLY A 1 202 ? -12.589 7.929 22.143 1.00 91.12 202 GLY A CA 1
ATOM 1566 C C . GLY A 1 202 ? -13.423 7.537 20.921 1.00 91.12 202 GLY A C 1
ATOM 1567 O O . GLY A 1 202 ? -13.306 6.421 20.416 1.00 91.12 202 GLY A O 1
ATOM 1568 N N . PRO A 1 203 ? -14.253 8.463 20.413 1.00 90.44 203 PRO A N 1
ATOM 1569 C CA . PRO A 1 203 ? -15.265 8.166 19.398 1.00 90.44 203 PRO A CA 1
ATOM 1570 C C . PRO A 1 203 ? -14.694 7.724 18.044 1.00 90.44 203 PRO A C 1
ATOM 1572 O O . PRO A 1 203 ? -15.395 7.066 17.287 1.00 90.44 203 PRO A O 1
ATOM 1575 N N . ALA A 1 204 ? -13.437 8.060 17.737 1.00 93.94 204 ALA A N 1
ATOM 1576 C CA . ALA A 1 204 ? -12.782 7.649 16.496 1.00 93.94 204 ALA A CA 1
ATOM 1577 C C . ALA A 1 204 ? -12.246 6.207 16.537 1.00 93.94 204 ALA A C 1
ATOM 1579 O O . ALA A 1 204 ? -11.971 5.641 15.483 1.00 93.94 204 ALA A O 1
ATOM 1580 N N . ARG A 1 205 ? -12.109 5.589 17.723 1.00 94.38 205 ARG A N 1
ATOM 1581 C CA . ARG A 1 205 ? -11.527 4.244 17.861 1.00 94.38 205 ARG A CA 1
ATOM 1582 C C . ARG A 1 205 ? -12.236 3.210 16.993 1.00 94.38 205 ARG A C 1
ATOM 1584 O O . ARG A 1 205 ? -11.550 2.451 16.324 1.00 94.38 205 ARG A O 1
ATOM 1591 N N . ALA A 1 206 ? -13.567 3.220 16.972 1.00 93.88 206 ALA A N 1
ATOM 1592 C CA . ALA A 1 206 ? -14.363 2.275 16.187 1.00 93.88 206 ALA A CA 1
ATOM 1593 C C . ALA A 1 206 ? -14.148 2.413 14.667 1.00 93.88 206 ALA A C 1
ATOM 1595 O O . ALA A 1 206 ? -14.380 1.461 13.936 1.00 93.88 206 ALA A O 1
ATOM 1596 N N . THR A 1 207 ? -13.651 3.565 14.199 1.00 93.50 207 THR A N 1
ATOM 1597 C CA . THR A 1 207 ? -13.382 3.847 12.775 1.00 93.50 207 THR A CA 1
ATOM 1598 C C . THR A 1 207 ? -11.947 3.538 12.343 1.00 93.50 207 THR A C 1
ATOM 1600 O O . THR A 1 207 ? -11.548 3.886 11.228 1.00 93.50 207 THR A O 1
ATOM 1603 N N . GLY A 1 208 ? -11.160 2.926 13.232 1.00 91.50 208 GLY A N 1
ATOM 1604 C CA . GLY A 1 208 ? -9.846 2.395 12.897 1.00 91.50 208 GLY A CA 1
ATOM 1605 C C . GLY A 1 208 ? -9.933 1.241 11.905 1.00 91.50 208 GLY A C 1
ATOM 1606 O O . GLY A 1 208 ? -10.991 0.908 11.366 1.00 91.50 208 GLY A O 1
ATOM 1607 N N . GLY A 1 209 ? -8.792 0.624 11.652 1.00 86.00 209 GLY A N 1
ATOM 1608 C CA . GLY A 1 209 ? -8.719 -0.492 10.728 1.00 86.00 209 GLY A CA 1
ATOM 1609 C C . GLY A 1 209 ? -7.341 -0.649 10.124 1.00 86.00 209 GLY A C 1
ATOM 1610 O O . GLY A 1 209 ? -6.424 0.138 10.375 1.00 86.00 209 GLY A O 1
ATOM 1611 N N . MET A 1 210 ? -7.230 -1.666 9.286 1.00 77.94 210 MET A N 1
ATOM 1612 C CA . MET A 1 210 ? -6.041 -1.946 8.508 1.00 77.94 210 MET A CA 1
ATOM 1613 C C . MET A 1 210 ? -6.413 -2.139 7.046 1.00 77.94 210 MET A C 1
ATOM 1615 O O . MET A 1 210 ? -7.343 -2.892 6.761 1.00 77.94 210 MET A O 1
ATOM 1619 N N . ASN A 1 211 ? -5.624 -1.511 6.173 1.00 58.69 211 ASN A N 1
ATOM 1620 C CA . ASN A 1 211 ? -5.736 -1.475 4.714 1.00 58.69 211 ASN A CA 1
ATOM 1621 C C . ASN A 1 211 ? -6.955 -0.701 4.187 1.00 58.69 211 ASN A C 1
ATOM 1623 O O . ASN A 1 211 ? -8.092 -1.174 4.197 1.00 58.69 211 ASN A O 1
ATOM 1627 N N . ARG A 1 212 ? -6.660 0.517 3.715 1.00 45.62 212 ARG A N 1
ATOM 1628 C CA . ARG A 1 212 ? -7.504 1.368 2.871 1.00 45.62 212 ARG A CA 1
ATOM 1629 C C . ARG A 1 212 ? -6.909 1.470 1.474 1.00 45.62 212 ARG A C 1
ATOM 1631 O O . ARG A 1 212 ? -5.663 1.425 1.377 1.00 45.62 212 ARG A O 1
#

Foldseek 3Di:
DDDDDDDDDDDDDDDDDDDDDPPPPPPPVVVVVVVPPDDDDDPDDPDDDQDPDDDDPFDFDDFAPDKDAVQVVCVVLVHDPCCLCPVVVDGIAGADDPPDDQLNRQLVRVLCRCVVVVPQLLQAAEEEEQEQDDPDPPDFSVVSNCVVSPPNPRHDYTYADDHQCSQVVQVVVQSVCCSVPCVPRVGHYDYHYWYFFDDDPDDCRSVTHTTD

InterPro domains:
  IPR000590 Hydroxymethylglutaryl-coenzyme A synthase, active site [PS01226] (152-167)
  IPR013528 Hydroxymethylglutaryl-coenzyme A synthase, N-terminal [PF01154] (52-210)
  IPR016039 Thiolase-like [G3DSA:3.40.47.10] (47-210)
  IPR016039 Thiolase-like [SSF53901] (53-203)

Sequence (212 aa):
MNNATTRRSDFVSDRRSPHPMRIGFRRTIINAIESIRLCHGITMSPSESRIQDVGISAIEIYFPRNAVNQEDLEQFDHCSSGKYTVGLGQEQMGFCGDNEDIVSLSLTVTDALLRNYDIDPSSIGFLAVGTETLIDKSKSVKTELMRLFGDNQDIEGVDVKNACFGGTQAIFHAIDWIYANYATEKRNAIAVLADIAIYAPGPARATGGMNR

Radius of gyration: 28.03 Å; chains: 1; bounding box: 72×61×93 Å